Protein 3NQK (pdb70)

Structure (mmCIF, N/CA/C/O backbone):
data_3NQK
#
_entry.id   3NQK
#
_cell.length_a   124.073
_cell.length_b   124.073
_cell.length_c   66.888
_cell.angle_alpha   90.000
_cell.angle_beta   90.000
_cell.angle_gamma   120.000
#
_symmetry.space_group_name_H-M   'P 3 2 1'
#
loop_
_entity.id
_entity.type
_entity.pdbx_description
1 polymer 'uncharacterized protein'
2 non-polymer 1,2-ETHANEDIOL
3 water water
#
loop_
_atom_site.group_PDB
_atom_site.id
_atom_site.type_symbol
_atom_site.label_atom_id
_atom_site.label_alt_id
_atom_site.label_comp_id
_atom_site.label_asym_id
_atom_site.label_entity_id
_atom_site.label_seq_id
_atom_site.pdbx_PDB_ins_code
_atom_site.Cartn_x
_atom_site.Cartn_y
_atom_site.Cartn_z
_atom_site.occupancy
_atom_site.B_iso_or_equiv
_atom_site.auth_seq_id
_atom_site.auth_comp_id
_atom_site.auth_asym_id
_atom_site.auth_atom_id
_atom_site.pdbx_PDB_model_num
ATOM 1 N N . GLN A 1 11 ? 52.889 4.871 61.976 1.00 74.46 31 GLN A N 1
ATOM 2 C CA . GLN A 1 11 ? 52.290 4.710 60.609 1.00 74.17 31 GLN A CA 1
ATOM 3 C C . GLN A 1 11 ? 51.773 6.043 60.022 1.00 72.28 31 GLN A C 1
ATOM 4 O O . GLN A 1 11 ? 51.107 6.818 60.699 1.00 73.53 31 GLN A O 1
ATOM 10 N N . TYR A 1 12 ? 52.034 6.243 58.734 1.00 68.94 32 TYR A N 1
ATOM 11 C CA . TYR A 1 12 ? 51.748 7.490 58.054 1.00 67.37 32 TYR A CA 1
ATOM 12 C C . TYR A 1 12 ? 50.675 7.256 56.972 1.00 63.00 32 TYR A C 1
ATOM 13 O O . TYR A 1 12 ? 50.765 6.295 56.204 1.00 64.58 32 TYR A O 1
ATOM 22 N N . VAL A 1 13 ? 49.655 8.125 56.933 1.00 55.87 33 VAL A N 1
ATOM 23 C CA . VAL A 1 13 ? 48.575 8.013 55.951 1.00 49.75 33 VAL A CA 1
ATOM 24 C C . VAL A 1 13 ? 48.697 9.110 54.920 1.00 48.78 33 VAL A C 1
ATOM 25 O O . VAL A 1 13 ? 48.696 10.272 55.266 1.00 49.48 33 VAL A O 1
ATOM 29 N N . SER A 1 14 ? 48.718 8.736 53.640 1.00 46.53 34 SER A N 1
ATOM 30 C CA . SER A 1 14 ? 48.930 9.697 52.572 1.00 44.43 34 SER A CA 1
ATOM 31 C C . SER A 1 14 ? 48.245 9.311 51.259 1.00 44.50 34 SER A C 1
ATOM 32 O O . SER A 1 14 ? 47.750 8.196 51.103 1.00 45.41 34 SER A O 1
ATOM 35 N N . PHE A 1 15 ? 48.237 10.262 50.320 1.00 44.86 35 PHE A N 1
ATOM 36 C CA . PHE A 1 15 ? 47.653 10.073 49.001 1.00 45.57 35 PHE A CA 1
ATOM 37 C C . PHE A 1 15 ? 48.690 9.514 48.060 1.00 46.71 35 PHE A C 1
ATOM 38 O O . PHE A 1 15 ? 49.870 9.820 48.187 1.00 44.90 35 PHE A O 1
ATOM 46 N N . LYS A 1 16 ? 48.255 8.725 47.083 1.00 50.68 36 LYS A N 1
ATOM 47 C CA . LYS A 1 16 ? 49.178 8.238 46.052 1.00 55.39 36 LYS A CA 1
ATOM 48 C C . LYS A 1 16 ? 48.599 8.410 44.653 1.00 55.89 36 LYS A C 1
ATOM 49 O O . LYS A 1 16 ? 47.891 7.535 44.140 1.00 55.40 36 LYS A O 1
ATOM 55 N N . ALA A 1 17 ? 48.906 9.543 44.038 1.00 58.04 37 ALA A N 1
ATOM 56 C CA . ALA A 1 17 ? 48.532 9.775 42.662 1.00 60.03 37 ALA A CA 1
ATOM 57 C C . ALA A 1 17 ? 49.350 8.826 41.759 1.00 64.40 37 ALA A C 1
ATOM 58 O O . ALA A 1 17 ? 50.343 8.228 42.213 1.00 63.86 37 ALA A O 1
ATOM 60 N N . PRO A 1 18 ? 48.926 8.673 40.483 1.00 68.29 38 PRO A N 1
ATOM 61 C CA . PRO A 1 18 ? 49.639 7.806 39.520 1.00 70.20 38 PRO A CA 1
ATOM 62 C C . PRO A 1 18 ? 51.124 8.192 39.327 1.00 70.34 38 PRO A C 1
ATOM 63 O O . PRO A 1 18 ? 51.977 7.318 39.187 1.00 70.84 38 PRO A O 1
ATOM 67 N N . ILE A 1 19 ? 51.414 9.487 39.334 1.00 70.57 39 ILE A N 1
ATOM 68 C CA . ILE A 1 19 ? 52.773 9.964 39.128 1.00 72.57 39 ILE A CA 1
ATOM 69 C C . ILE A 1 19 ? 53.203 10.903 40.240 1.00 72.79 39 ILE A C 1
ATOM 70 O O . ILE A 1 19 ? 52.376 11.438 40.963 1.00 73.52 39 ILE A O 1
ATOM 75 N N . ALA A 1 20 ? 54.512 11.085 40.378 1.00 74.29 40 ALA A N 1
ATOM 76 C CA . ALA A 1 20 ? 55.061 11.994 41.371 1.00 74.08 40 ALA A CA 1
ATOM 77 C C . ALA A 1 20 ? 54.587 13.421 41.091 1.00 74.66 40 ALA A C 1
ATOM 78 O O . ALA A 1 20 ? 54.197 13.747 39.960 1.00 73.00 40 ALA A O 1
ATOM 80 N N . SER A 1 21 ? 54.595 14.263 42.126 1.00 76.95 41 SER A N 1
ATOM 81 C CA . SER A 1 21 ? 54.268 15.676 41.955 1.00 78.16 41 SER A CA 1
ATOM 82 C C . SER A 1 21 ? 55.394 16.364 41.185 1.00 80.13 41 SER A C 1
ATOM 83 O O . SER A 1 21 ? 56.535 15.881 41.166 1.00 79.46 41 SER A O 1
ATOM 86 N N . GLY A 1 22 ? 55.064 17.474 40.529 1.00 81.51 42 GLY A N 1
ATOM 87 C CA . GLY A 1 22 ? 56.031 18.208 39.731 1.00 83.01 42 GLY A CA 1
ATOM 88 C C . GLY A 1 22 ? 57.009 19.041 40.559 1.00 86.29 42 GLY A C 1
ATOM 89 O O . GLY A 1 22 ? 57.153 18.850 41.781 1.00 85.78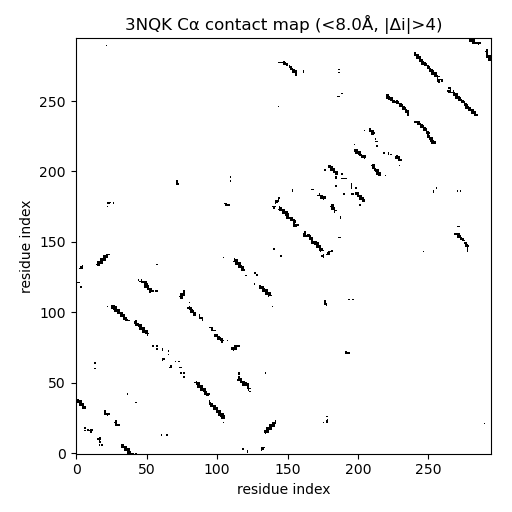 42 GLY A O 1
ATOM 90 N N . SER A 1 23 ? 57.635 20.007 39.888 1.00 88.67 43 SER A N 1
ATOM 91 C CA . SER A 1 23 ? 58.711 20.836 40.466 1.00 89.78 43 SER A CA 1
ATOM 92 C C . SER A 1 23 ? 58.323 21.587 41.767 1.00 90.21 43 SER A C 1
ATOM 93 O O . SER A 1 23 ? 59.134 21.705 42.687 1.00 89.40 43 SER A O 1
ATOM 96 N N . ASP A 1 24 ? 57.072 22.056 41.834 1.00 89.59 44 ASP A N 1
ATOM 97 C CA . ASP A 1 24 ? 56.607 22.956 42.931 1.00 86.5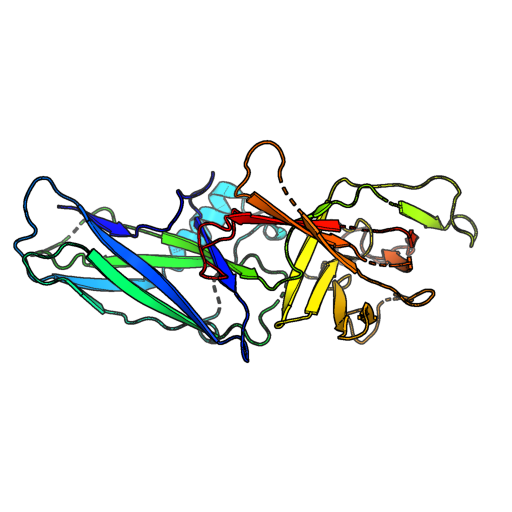8 44 ASP A CA 1
ATOM 98 C C . ASP A 1 24 ? 55.731 22.252 44.019 1.00 83.43 44 ASP A C 1
ATOM 99 O O . ASP A 1 24 ? 55.582 22.770 45.139 1.00 85.80 44 ASP A O 1
ATOM 104 N N . GLY A 1 25 ? 55.133 21.112 43.678 1.00 75.72 45 GLY A N 1
ATOM 105 C CA . GLY A 1 25 ? 54.298 20.385 44.634 1.00 69.03 45 GLY A CA 1
ATOM 106 C C . GLY A 1 25 ? 52.942 20.026 44.085 1.00 62.65 45 GLY A C 1
ATOM 107 O O . GLY A 1 25 ? 52.110 19.451 44.799 1.00 62.44 45 GLY A O 1
ATOM 108 N N . VAL A 1 26 ? 52.729 20.313 42.800 1.00 54.64 46 VAL A N 1
ATOM 109 C CA . VAL A 1 26 ? 51.454 20.021 42.139 1.00 50.49 46 VAL A CA 1
ATOM 110 C C . VAL A 1 26 ? 51.487 18.713 41.330 1.00 45.34 46 VAL A C 1
ATOM 111 O O . VAL A 1 26 ? 52.412 18.470 40.569 1.00 44.67 46 VAL A O 1
ATOM 115 N N . THR A 1 27 ? 50.461 17.878 41.522 1.00 40.61 47 THR A N 1
ATOM 116 C CA . THR A 1 27 ? 50.329 16.615 40.800 1.00 35.97 47 THR A CA 1
ATOM 117 C C . THR A 1 27 ? 49.314 16.780 39.678 1.00 36.15 47 THR A C 1
ATOM 118 O O . THR A 1 27 ? 48.178 17.189 39.917 1.00 37.65 47 THR A O 1
ATOM 122 N N . THR A 1 28 ? 49.714 16.471 38.458 1.00 35.48 48 THR A N 1
ATOM 123 C CA . THR A 1 28 ? 48.829 16.634 37.324 1.00 37.62 48 THR A CA 1
ATOM 124 C C . THR A 1 28 ? 48.042 15.381 37.132 1.00 37.55 48 THR A C 1
ATOM 125 O O . THR A 1 28 ? 48.612 14.325 36.968 1.00 38.12 48 THR A O 1
ATOM 129 N N . ILE A 1 29 ? 46.722 15.489 37.127 1.00 36.94 49 ILE A N 1
ATOM 130 C CA . ILE A 1 29 ? 45.915 14.354 36.778 1.00 38.28 49 ILE A CA 1
ATOM 131 C C . ILE A 1 29 ? 45.097 14.622 35.516 1.00 40.23 49 ILE A C 1
ATO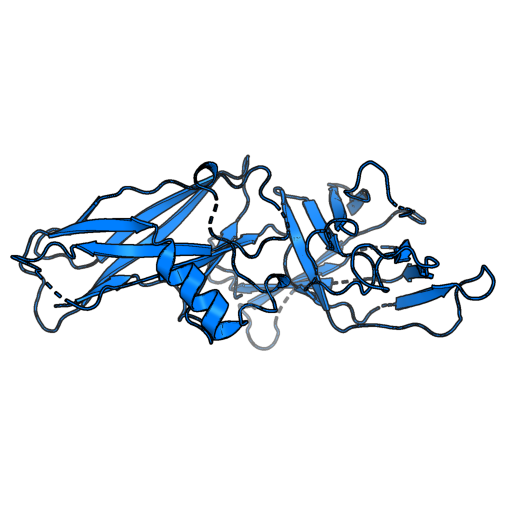M 132 O O . ILE A 1 29 ? 44.632 15.747 35.279 1.00 42.35 49 ILE A O 1
ATOM 137 N N . TYR A 1 30 ? 44.963 13.582 34.693 1.00 40.46 50 TYR A N 1
ATOM 138 C CA . TYR A 1 30 ? 44.280 13.672 33.420 1.00 37.72 50 TYR A CA 1
ATOM 139 C C . TYR A 1 30 ? 42.954 12.990 33.500 1.00 38.37 50 TYR A C 1
ATOM 140 O O . TYR A 1 30 ? 42.882 11.811 33.820 1.00 38.28 50 TYR A O 1
ATOM 149 N N . VAL A 1 31 ? 41.884 13.726 33.211 1.00 39.80 51 VAL A N 1
ATOM 150 C CA . VAL A 1 31 ? 40.534 13.140 33.218 1.00 40.22 51 VAL A CA 1
ATOM 151 C C . VAL A 1 31 ? 39.852 13.381 31.894 1.00 40.40 51 VAL A C 1
ATOM 152 O O . VAL A 1 31 ? 39.888 14.483 31.361 1.00 42.94 51 VAL A O 1
ATOM 156 N N . ARG A 1 32 ? 39.257 12.341 31.340 1.00 41.35 52 ARG A N 1
ATOM 157 C CA . ARG A 1 32 ? 38.623 12.457 30.038 1.00 42.43 52 ARG A CA 1
ATOM 158 C C . ARG A 1 32 ? 37.271 13.133 30.142 1.00 43.86 52 ARG A C 1
ATOM 159 O O . ARG A 1 32 ? 36.462 12.785 30.998 1.00 46.16 52 ARG A O 1
ATOM 167 N N . TYR A 1 33 ? 37.043 14.129 29.287 1.00 45.47 53 TYR A N 1
ATOM 168 C CA . TYR A 1 33 ? 35.741 14.757 29.184 1.00 48.73 53 TYR A CA 1
ATOM 169 C C . TYR A 1 33 ? 34.853 13.837 28.377 1.00 53.54 53 TYR A C 1
ATOM 170 O O . TYR A 1 33 ? 35.075 13.652 27.197 1.00 50.75 53 TYR A O 1
ATOM 179 N N . LYS A 1 34 ? 33.862 13.231 29.024 1.00 62.48 54 LYS A N 1
ATOM 180 C CA . LYS A 1 34 ? 32.999 12.260 28.344 1.00 69.65 54 LYS A CA 1
ATOM 181 C C . LYS A 1 34 ? 31.595 12.789 28.064 1.00 75.44 54 LYS A C 1
ATOM 182 O O . LYS A 1 34 ? 31.406 13.651 27.207 1.00 80.25 54 LYS A O 1
ATOM 188 N N . ASP A 1 35 ? 30.607 12.255 28.767 1.00 80.41 55 ASP A N 1
ATOM 189 C CA . ASP A 1 35 ? 29.212 12.509 28.424 1.00 83.63 55 ASP A CA 1
ATOM 190 C C . ASP A 1 35 ? 28.599 13.514 29.383 1.00 80.37 55 ASP A C 1
ATOM 191 O O . ASP A 1 35 ? 28.444 13.242 30.596 1.00 76.88 55 ASP A O 1
ATOM 196 N N . ASN A 1 36 ? 28.266 14.686 28.841 1.00 77.49 56 ASN A N 1
ATOM 197 C CA . ASN A 1 36 ? 27.851 15.807 29.646 1.00 76.35 56 ASN A CA 1
ATOM 198 C C . ASN A 1 36 ? 28.989 16.163 30.622 1.00 72.03 56 ASN A C 1
ATOM 199 O O . ASN A 1 36 ? 28.811 16.965 31.535 1.00 71.76 56 ASN A O 1
ATOM 201 N N . GLY A 1 37 ? 30.151 15.527 30.420 1.00 67.47 57 GLY A N 1
ATOM 202 C CA . GLY A 1 37 ? 31.367 15.855 31.162 1.00 65.19 57 GLY A CA 1
ATOM 203 C C . GLY A 1 37 ? 31.470 15.343 32.588 1.00 63.06 57 GLY A C 1
ATOM 204 O O . GLY A 1 37 ? 32.301 15.810 33.347 1.00 59.93 57 GLY A O 1
ATOM 205 N N . LYS A 1 38 ? 30.614 14.405 32.962 1.00 64.77 58 LYS A N 1
ATOM 206 C CA . LYS A 1 38 ? 30.694 13.802 34.297 1.00 63.80 58 LYS A CA 1
ATOM 207 C C . LYS A 1 38 ? 31.691 12.676 34.232 1.00 61.71 58 LYS A C 1
ATOM 208 O O . LYS A 1 38 ? 31.615 11.823 33.358 1.00 63.05 58 LYS A O 1
ATOM 212 N N . VAL A 1 39 ? 32.690 12.730 35.089 1.00 58.88 59 VAL A N 1
ATOM 213 C CA . VAL A 1 39 ? 33.723 11.714 35.101 1.00 56.39 59 VAL A CA 1
ATOM 214 C C . VAL A 1 39 ? 34.227 11.538 36.527 1.00 54.92 59 VAL A C 1
ATOM 215 O O . VAL A 1 39 ? 34.219 12.486 37.318 1.00 57.04 59 VAL A O 1
ATOM 219 N N . THR A 1 40 ? 34.622 10.324 36.870 1.00 51.76 60 THR A N 1
ATOM 220 C CA . THR A 1 40 ? 35.108 10.044 38.208 1.00 49.69 60 THR A CA 1
ATOM 221 C C . THR A 1 40 ? 36.594 9.802 38.198 1.00 47.85 60 THR A C 1
ATOM 222 O O . THR A 1 40 ? 37.112 9.130 37.315 1.00 49.15 60 THR A O 1
ATOM 226 N N . TYR A 1 41 ? 37.285 10.365 39.183 1.00 45.23 61 TYR A N 1
ATOM 227 C CA . TYR A 1 41 ? 38.688 10.098 39.368 1.00 43.59 61 TYR A CA 1
ATOM 228 C C . TYR A 1 41 ? 38.904 9.439 40.710 1.00 43.96 61 TYR A C 1
ATOM 229 O O . TYR A 1 41 ? 38.420 9.915 41.735 1.00 45.01 61 TYR A O 1
ATOM 238 N N . GLN A 1 42 ? 39.675 8.369 40.711 1.00 43.79 62 GLN A N 1
ATOM 239 C CA . GLN A 1 42 ? 39.928 7.628 41.915 1.00 43.09 62 GLN A CA 1
ATOM 240 C C . GLN A 1 42 ? 41.345 7.870 42.416 1.00 43.36 62 GLN A C 1
ATOM 241 O O . GLN A 1 42 ? 42.327 7.533 41.733 1.00 44.95 62 GLN A O 1
ATOM 247 N N . LEU A 1 43 ? 41.439 8.453 43.617 1.00 40.17 63 LEU A N 1
ATOM 248 C CA . LEU A 1 43 ? 42.704 8.783 44.235 1.00 38.99 63 LEU A CA 1
ATOM 249 C C . LEU A 1 43 ? 42.957 7.874 45.421 1.00 40.47 63 LEU A C 1
ATOM 250 O O . LEU A 1 43 ? 42.216 7.888 46.396 1.00 37.91 63 LEU A O 1
ATOM 255 N N . PRO A 1 44 ? 43.999 7.062 45.333 1.00 42.13 64 PRO A N 1
ATOM 256 C CA . PRO A 1 44 ? 44.285 6.140 46.393 1.00 41.61 64 PRO A CA 1
ATOM 257 C C . PRO A 1 44 ? 44.742 6.805 47.672 1.00 41.19 64 PRO A C 1
ATOM 258 O O . PRO A 1 44 ? 45.551 7.740 47.643 1.00 39.91 64 PRO A O 1
ATOM 262 N N . ILE A 1 45 ? 44.223 6.308 48.788 1.00 41.41 65 ILE A N 1
ATOM 263 C CA . ILE A 1 45 ? 44.691 6.687 50.092 1.00 41.87 65 ILE A CA 1
ATOM 264 C C . ILE A 1 45 ? 45.420 5.469 50.671 1.00 42.78 65 ILE A C 1
ATOM 265 O O . ILE A 1 45 ? 44.874 4.359 50.697 1.00 41.77 65 ILE A O 1
ATOM 270 N N . ILE A 1 46 ? 46.668 5.683 51.079 1.00 41.47 66 ILE A N 1
ATOM 271 C CA . ILE A 1 46 ? 47.564 4.611 51.443 1.00 42.71 66 ILE A CA 1
ATOM 272 C C . ILE A 1 46 ? 48.024 4.740 52.879 1.00 43.64 66 ILE A C 1
ATOM 273 O O . ILE A 1 46 ? 48.359 5.836 53.332 1.00 44.25 66 ILE A O 1
ATOM 278 N N . VAL A 1 47 ? 48.044 3.611 53.601 1.00 43.66 67 VAL A N 1
ATOM 279 C CA . VAL A 1 47 ? 48.564 3.573 54.967 1.00 45.23 67 VAL A CA 1
ATOM 280 C C . VAL A 1 47 ? 49.913 2.866 54.976 1.00 48.03 67 VAL A C 1
ATOM 281 O O . VAL A 1 47 ? 49.982 1.643 54.959 1.00 47.85 67 VAL A O 1
ATOM 285 N N . SER A 1 48 ? 50.982 3.652 54.995 1.00 54.22 68 SER A N 1
ATOM 286 C CA . SER A 1 48 ? 52.350 3.119 54.898 1.00 61.44 68 SER A CA 1
ATOM 287 C C . SER A 1 48 ? 52.921 2.819 56.240 1.00 67.58 68 SER A C 1
ATOM 288 O O . SER A 1 48 ? 52.781 3.610 57.172 1.00 69.21 68 SER A O 1
ATOM 291 N N . GLY A 1 49 ? 53.627 1.698 56.339 1.00 74.06 69 GLY A N 1
ATOM 292 C CA . GLY A 1 49 ? 54.261 1.328 57.588 1.00 79.58 69 GLY A CA 1
ATOM 293 C C . GLY A 1 49 ? 54.974 -0.004 57.534 1.00 84.67 69 GLY A C 1
ATOM 294 O O . GLY A 1 49 ? 54.726 -0.831 56.626 1.00 83.56 69 GLY A O 1
ATOM 295 N N . SER A 1 50 ? 55.889 -0.202 58.499 1.00 89.48 70 SER A N 1
ATOM 296 C CA . SER A 1 50 ? 56.608 -1.468 58.660 1.00 92.63 70 SER A CA 1
ATOM 297 C C . SER A 1 50 ? 55.644 -2.553 59.188 1.00 94.06 70 SER A C 1
ATOM 298 O O . SER A 1 50 ? 55.729 -3.736 58.791 1.00 94.52 70 SER A O 1
ATOM 300 N N . THR A 1 51 ? 54.707 -2.132 60.049 1.00 92.96 71 THR A N 1
ATOM 301 C CA . THR A 1 51 ? 53.721 -3.038 60.638 1.00 91.67 71 THR A CA 1
ATOM 302 C C . THR A 1 51 ? 52.444 -3.098 59.811 1.00 86.75 71 THR A C 1
ATOM 303 O O . THR A 1 51 ? 52.198 -2.256 58.945 1.00 85.07 71 THR A O 1
ATOM 307 N N . VAL A 1 52 ? 51.635 -4.102 60.101 1.00 83.94 72 VAL A N 1
ATOM 308 C CA . VAL A 1 52 ? 50.311 -4.210 59.556 1.00 80.34 72 VAL A CA 1
ATOM 309 C C . VAL A 1 52 ? 49.392 -3.209 60.270 1.00 78.76 72 VAL A C 1
ATOM 310 O O . VAL A 1 52 ? 49.391 -3.120 61.512 1.00 81.41 72 VAL A O 1
ATOM 314 N N . ASN A 1 53 ? 48.635 -2.439 59.491 1.00 74.58 73 ASN A N 1
ATOM 315 C CA . ASN A 1 53 ? 47.645 -1.515 60.051 1.00 71.07 73 ASN A CA 1
ATOM 316 C C . ASN A 1 53 ? 46.688 -2.271 60.968 1.00 69.48 73 ASN A C 1
ATOM 317 O O . ASN A 1 53 ? 45.927 -3.122 60.511 1.00 67.53 73 ASN A O 1
ATOM 322 N N . SER A 1 54 ? 46.723 -1.953 62.257 1.00 68.47 74 SER A N 1
ATOM 323 C CA . SER A 1 54 ? 45.910 -2.666 63.230 1.00 71.13 74 SER A CA 1
ATOM 324 C C . SER A 1 54 ? 44.739 -1.831 63.759 1.00 70.09 74 SER A C 1
ATOM 325 O O . SER A 1 54 ? 44.074 -2.230 64.705 1.00 72.38 74 SER A O 1
ATOM 328 N N . GLN A 1 55 ? 44.481 -0.690 63.128 1.00 69.94 75 GLN A N 1
ATOM 329 C CA . GLN A 1 55 ? 43.394 0.209 63.562 1.00 70.63 75 GLN A CA 1
ATOM 330 C C . GLN A 1 55 ? 42.339 0.378 62.477 1.00 67.26 75 GLN A C 1
ATOM 331 O O . GLN A 1 55 ? 42.673 0.557 61.309 1.00 64.95 75 GLN A O 1
ATOM 337 N N . ASP A 1 56 ? 41.064 0.296 62.855 1.00 66.41 76 ASP A N 1
ATOM 338 C CA . ASP A 1 56 ? 40.007 0.769 61.978 1.00 64.97 76 ASP A CA 1
ATOM 339 C C . ASP A 1 56 ? 40.199 2.272 61.951 1.00 61.71 76 ASP A C 1
ATOM 340 O O . ASP A 1 56 ? 40.362 2.892 62.994 1.00 60.60 76 ASP A O 1
ATOM 345 N N . ARG A 1 57 ? 40.292 2.842 60.760 1.00 58.92 77 ARG A N 1
ATOM 346 C CA . ARG A 1 57 ? 40.574 4.259 60.629 1.00 57.48 77 ARG A CA 1
ATOM 347 C C . ARG A 1 57 ? 39.522 4.938 59.798 1.00 57.58 77 ARG A C 1
ATOM 348 O O . ARG A 1 57 ? 39.212 4.502 58.687 1.00 55.74 77 ARG A O 1
ATOM 356 N N . ASP A 1 58 ? 38.899 5.951 60.389 1.00 59.28 78 ASP A N 1
ATOM 357 C CA . ASP A 1 58 ? 38.016 6.830 59.673 1.00 59.52 78 ASP A CA 1
ATOM 358 C C . ASP A 1 58 ? 38.821 8.058 59.326 1.00 57.18 78 ASP A C 1
ATOM 359 O O . ASP A 1 58 ? 39.157 8.846 60.200 1.00 59.87 78 ASP A O 1
ATOM 364 N N . ILE A 1 59 ? 39.192 8.179 58.054 1.00 53.12 79 ILE A N 1
ATOM 365 C CA . ILE A 1 59 ? 40.055 9.261 57.597 1.00 50.62 79 ILE A CA 1
ATOM 366 C C . ILE A 1 59 ? 39.227 10.408 57.093 1.00 50.39 79 ILE A C 1
ATOM 367 O O . ILE A 1 59 ? 38.258 10.207 56.375 1.00 53.21 79 ILE A O 1
ATOM 372 N N . HIS A 1 60 ? 39.590 11.619 57.479 1.00 50.12 80 HIS A N 1
ATOM 373 C CA . HIS A 1 60 ? 38.835 12.803 57.056 1.00 49.51 80 HIS A CA 1
ATOM 374 C C . HIS A 1 60 ? 39.635 13.622 56.066 1.00 46.54 80 HIS A C 1
ATOM 375 O O . HIS A 1 60 ? 40.813 13.914 56.297 1.00 46.73 80 HIS A O 1
ATOM 382 N N . ILE A 1 61 ? 38.989 13.984 54.949 1.00 44.45 81 ILE A N 1
ATOM 383 C CA . ILE A 1 61 ? 39.617 14.772 53.901 1.00 42.41 81 ILE A CA 1
ATOM 384 C C . ILE A 1 61 ? 38.898 16.107 53.773 1.00 44.74 81 ILE A C 1
ATOM 385 O O . ILE A 1 61 ? 37.673 16.164 53.830 1.00 48.99 81 ILE A O 1
ATOM 390 N N . ALA A 1 62 ? 39.653 17.172 53.555 1.00 44.74 82 ALA A N 1
ATOM 391 C CA . ALA A 1 62 ? 39.060 18.502 53.387 1.00 45.85 82 ALA A CA 1
ATOM 392 C C . ALA A 1 62 ? 39.807 19.299 52.340 1.00 45.54 82 ALA A C 1
ATOM 393 O O . ALA A 1 62 ? 41.020 19.109 52.138 1.00 42.27 82 ALA A O 1
ATOM 395 N N . VAL A 1 63 ? 39.072 20.159 51.638 1.00 45.96 83 VAL A N 1
ATOM 396 C CA . VAL A 1 63 ? 39.669 21.066 50.694 1.00 47.57 83 VAL A CA 1
ATOM 397 C C . VAL A 1 63 ? 40.516 22.070 51.495 1.00 50.78 83 VAL A C 1
ATOM 398 O O . VAL A 1 63 ? 40.121 22.482 52.574 1.00 52.88 83 VAL A O 1
ATOM 402 N N . ASP A 1 64 ? 41.712 22.385 51.001 1.00 52.39 84 ASP A N 1
ATOM 403 C CA . ASP A 1 64 ? 42.649 23.241 51.743 1.00 54.71 84 ASP A CA 1
ATOM 404 C C . ASP A 1 64 ? 42.957 24.530 50.980 1.00 57.46 84 ASP A C 1
ATOM 405 O O . ASP A 1 64 ? 43.942 24.616 50.243 1.00 54.33 84 ASP A O 1
ATOM 410 N N . LYS A 1 65 ? 42.132 25.541 51.212 1.00 61.81 85 LYS A N 1
ATOM 411 C CA . LYS A 1 65 ? 42.275 26.825 50.561 1.00 64.68 85 LYS A CA 1
ATOM 412 C C . LYS A 1 65 ? 43.718 27.375 50.723 1.00 66.94 85 LYS A C 1
ATOM 413 O O . LYS A 1 65 ? 44.382 27.740 49.723 1.00 66.16 85 LYS A O 1
ATOM 417 N N . ASP A 1 66 ? 44.226 27.328 51.967 1.00 68.00 86 ASP A N 1
ATOM 418 C CA . ASP A 1 66 ? 45.486 28.019 52.339 1.00 68.16 86 ASP A CA 1
ATOM 419 C C . ASP A 1 66 ? 46.747 27.492 51.662 1.00 65.54 86 ASP A C 1
ATOM 420 O O . ASP A 1 66 ? 47.601 28.271 51.267 1.00 67.76 86 ASP A O 1
ATOM 425 N N . THR A 1 67 ? 46.893 26.185 51.568 1.00 63.12 87 THR A N 1
ATOM 426 C CA . THR A 1 67 ? 48.104 25.623 50.967 1.00 62.53 87 THR A CA 1
ATOM 427 C C . THR A 1 67 ? 48.297 26.128 49.539 1.00 60.96 87 THR A C 1
ATOM 428 O O . THR A 1 67 ? 49.412 26.452 49.134 1.00 63.74 87 THR A O 1
ATOM 432 N N . LEU A 1 68 ? 47.203 26.229 48.797 1.00 57.82 88 LEU A N 1
ATOM 433 C CA . LEU A 1 68 ? 47.257 26.665 47.419 1.00 55.22 88 LEU A CA 1
ATOM 434 C C . LEU A 1 68 ? 47.731 28.099 47.317 1.00 56.61 88 LEU A C 1
ATOM 435 O O . LEU A 1 68 ? 48.606 28.406 46.526 1.00 58.58 88 LEU A O 1
ATOM 440 N N . LYS A 1 69 ? 47.146 28.981 48.106 1.00 58.15 89 LYS A N 1
ATOM 441 C CA . LYS A 1 69 ? 47.569 30.380 48.103 1.00 61.17 89 LYS A CA 1
ATOM 442 C C . LYS A 1 69 ? 49.074 30.482 48.405 1.00 60.39 89 LYS A C 1
ATOM 443 O O . LYS A 1 69 ? 49.811 31.222 47.730 1.00 60.36 89 LYS A O 1
ATOM 449 N N . THR A 1 70 ? 49.525 29.740 49.414 1.00 58.72 90 THR A N 1
ATOM 450 C CA . THR A 1 70 ? 50.932 29.745 49.789 1.00 57.64 90 THR A CA 1
ATOM 451 C C . THR A 1 70 ? 51.807 29.354 48.608 1.00 56.49 90 THR A C 1
ATOM 452 O O . THR A 1 70 ? 52.779 30.029 48.306 1.00 57.22 90 THR A O 1
ATOM 456 N N . LEU A 1 71 ? 51.439 28.272 47.930 1.00 54.90 91 LEU A N 1
ATOM 457 C CA . LEU A 1 71 ? 52.194 27.802 46.784 1.00 53.22 91 LEU A CA 1
ATOM 458 C C . LEU A 1 71 ? 52.320 28.900 45.734 1.00 50.87 91 LEU A C 1
ATOM 459 O O . LEU A 1 71 ? 53.417 29.232 45.310 1.00 51.47 91 LEU A O 1
ATOM 464 N N . ASN A 1 72 ? 51.187 29.464 45.327 1.00 48.19 92 ASN A N 1
ATOM 465 C CA . ASN A 1 72 ? 51.183 30.531 44.328 1.00 45.49 92 ASN A CA 1
ATOM 466 C C . ASN A 1 72 ? 52.175 31.633 44.646 1.00 46.30 92 ASN A C 1
ATOM 467 O O . ASN A 1 72 ? 52.863 32.121 43.755 1.00 47.97 92 ASN A O 1
ATOM 472 N N . ILE A 1 73 ? 52.231 32.043 45.909 1.00 47.70 93 ILE A N 1
ATOM 473 C CA . ILE A 1 73 ? 53.131 33.129 46.323 1.00 51.00 93 ILE A CA 1
ATOM 474 C C . ILE A 1 73 ? 54.563 32.692 46.259 1.00 52.65 93 ILE A C 1
ATOM 475 O O . ILE A 1 73 ? 55.434 33.452 45.854 1.00 52.61 93 ILE A O 1
ATOM 480 N N . GLU A 1 74 ? 54.811 31.470 46.693 1.00 54.60 94 GLU A N 1
ATOM 481 C CA . GLU A 1 74 ? 56.147 30.945 46.746 1.00 58.52 94 GLU A CA 1
ATOM 482 C C . GLU A 1 74 ? 56.699 30.729 45.343 1.00 56.55 94 GLU A C 1
ATOM 483 O O . GLU A 1 74 ? 57.834 31.063 45.063 1.00 56.87 94 GLU A O 1
ATOM 489 N N . ARG A 1 75 ? 55.882 30.211 44.456 1.00 54.89 95 ARG A N 1
ATOM 490 C CA . ARG A 1 75 ? 56.370 29.838 43.159 1.00 56.06 95 ARG A CA 1
ATOM 491 C C . ARG A 1 75 ? 56.350 31.019 42.186 1.00 54.82 95 ARG A C 1
ATOM 492 O O . ARG A 1 75 ? 57.303 31.230 41.456 1.00 55.32 95 ARG A O 1
ATOM 497 N N . PHE A 1 76 ? 55.281 31.803 42.205 1.00 53.05 96 PHE A N 1
ATOM 498 C CA . PHE A 1 76 ? 55.112 32.859 41.202 1.00 50.25 96 PHE A CA 1
ATOM 499 C C . PHE A 1 76 ? 55.238 34.279 41.744 1.00 48.52 96 PHE A C 1
ATOM 500 O O . PHE A 1 76 ? 55.383 35.212 40.968 1.00 48.41 96 PHE A O 1
ATOM 508 N N . SER A 1 77 ? 55.157 34.437 43.069 1.00 47.48 97 SER A N 1
ATOM 509 C CA . SER A 1 77 ? 55.207 35.779 43.731 1.00 48.27 97 SER A CA 1
ATOM 510 C C . SER A 1 77 ? 53.881 36.490 43.614 1.00 47.22 97 SER A C 1
ATOM 511 O O . SER A 1 77 ? 53.068 36.150 42.781 1.00 42.66 97 SER A O 1
ATOM 514 N N . LEU A 1 78 ? 53.702 37.528 44.425 1.00 51.36 98 LEU A N 1
ATOM 515 C CA . LEU A 1 78 ? 52.466 38.297 44.432 1.00 54.11 98 LEU A CA 1
ATOM 516 C C . LEU A 1 78 ? 52.309 39.119 43.162 1.00 52.99 98 LEU A C 1
ATOM 517 O O . LEU A 1 78 ? 51.221 39.542 42.838 1.00 54.08 98 LEU A O 1
ATOM 522 N N . TYR A 1 79 ? 53.391 39.307 42.421 1.00 52.38 99 TYR A N 1
ATOM 523 C CA . TYR A 1 79 ? 53.366 40.219 41.277 1.00 52.78 99 TYR A CA 1
ATOM 524 C C . TYR A 1 79 ? 53.177 39.518 39.925 1.00 51.40 99 TYR A C 1
ATOM 525 O O . TYR A 1 79 ? 53.331 40.143 38.880 1.00 51.68 99 TYR A O 1
ATOM 534 N N . ARG A 1 80 ? 52.789 38.239 39.947 1.00 50.38 100 ARG A N 1
ATOM 535 C CA . ARG A 1 80 ? 52.538 37.508 38.706 1.00 49.03 100 ARG A CA 1
ATOM 536 C C . ARG A 1 80 ? 51.270 36.646 38.775 1.00 47.32 100 ARG A C 1
ATOM 537 O O . ARG A 1 80 ? 51.272 35.502 38.338 1.00 46.92 100 ARG A O 1
ATOM 545 N N . PRO A 1 81 ? 50.156 37.240 39.226 1.00 47.61 101 PRO A N 1
ATOM 546 C CA . PRO A 1 81 ? 48.903 36.502 39.440 1.00 46.57 101 PRO A CA 1
ATOM 547 C C . PRO A 1 81 ? 48.397 35.801 38.201 1.00 45.58 101 PRO A C 1
ATOM 548 O O . PRO A 1 81 ? 47.625 34.843 38.302 1.00 46.27 101 PRO A O 1
ATOM 552 N N . GLU A 1 82 ? 48.835 36.256 37.035 1.00 45.90 102 GLU A N 1
ATOM 553 C CA . GLU A 1 82 ? 48.458 35.610 35.797 1.00 45.30 102 GLU A CA 1
ATOM 554 C C . GLU A 1 82 ? 48.965 34.139 35.726 1.00 43.66 102 GLU A C 1
ATOM 555 O O . GLU A 1 82 ? 48.362 33.305 35.049 1.00 46.88 102 GLU A O 1
ATOM 561 N N . LEU A 1 83 ? 50.029 33.827 36.460 1.00 41.28 103 LEU A N 1
ATOM 562 C CA . LEU A 1 83 ? 50.580 32.467 36.474 1.00 41.14 103 LEU A CA 1
ATOM 563 C C . LEU A 1 83 ? 50.023 31.614 37.630 1.00 42.30 103 LEU A C 1
ATOM 564 O O . LEU A 1 83 ? 50.388 30.456 37.771 1.00 45.64 103 LEU A O 1
ATOM 569 N N . TRP A 1 84 ? 49.163 32.196 38.455 1.00 41.84 104 TRP A N 1
ATOM 570 C CA . TRP A 1 84 ? 48.664 31.510 39.659 1.00 42.19 104 TRP A CA 1
ATOM 571 C C . TRP A 1 84 ? 47.738 30.356 39.354 1.00 41.95 104 TRP A C 1
ATOM 572 O O . TRP A 1 84 ? 47.003 30.366 38.372 1.00 42.42 104 TRP A O 1
ATOM 583 N N . TYR A 1 85 ? 47.736 29.385 40.244 1.00 41.71 105 TYR A N 1
ATOM 584 C CA . TYR A 1 85 ? 46.767 28.329 40.203 1.00 40.48 105 TYR A CA 1
ATOM 585 C C . TYR A 1 85 ? 45.458 28.853 40.798 1.00 41.95 105 TYR A C 1
ATOM 586 O O . TYR A 1 85 ? 45.467 29.751 41.634 1.00 43.24 105 TYR A O 1
ATOM 595 N N . THR A 1 86 ? 44.343 28.302 40.358 1.00 39.91 106 THR A N 1
ATOM 596 C CA . THR A 1 86 ? 43.066 28.738 40.844 1.00 39.87 106 THR A CA 1
ATOM 597 C C . THR A 1 86 ? 42.309 27.579 41.460 1.00 41.11 106 THR A C 1
ATOM 598 O O . THR A 1 86 ? 42.222 26.518 40.882 1.00 38.29 106 THR A O 1
ATOM 602 N N . GLU A 1 87 ? 41.794 27.788 42.667 1.00 45.34 107 GLU A N 1
ATOM 603 C CA . GLU A 1 87 ? 41.090 26.742 43.376 1.00 46.93 107 GLU A CA 1
ATOM 604 C C . GLU A 1 87 ? 39.887 26.313 42.582 1.00 46.99 107 GLU A C 1
ATOM 605 O O . GLU A 1 87 ? 39.139 27.131 42.126 1.00 47.75 107 GLU A O 1
ATOM 619 N N . GLU A 1 89 ? 36.297 25.163 41.444 1.00 57.35 109 GLU A N 1
ATOM 620 C CA . GLU A 1 89 ? 34.998 25.650 41.904 1.00 60.05 109 GLU A CA 1
ATOM 621 C C . GLU A 1 89 ? 34.239 24.536 42.603 1.00 59.40 109 GLU A C 1
ATOM 622 O O . GLU A 1 89 ? 34.299 23.391 42.183 1.00 59.57 109 GLU A O 1
ATOM 628 N N . GLU A 1 90 ? 33.507 24.880 43.656 1.00 60.90 110 GLU A N 1
ATOM 629 C CA . GLU A 1 90 ? 32.764 23.874 44.441 1.00 63.78 110 GLU A CA 1
ATOM 630 C C . GLU A 1 90 ? 31.671 23.163 43.637 1.00 62.29 110 GLU A C 1
ATOM 631 O O . GLU A 1 90 ? 31.314 22.035 43.941 1.00 62.38 110 GLU A O 1
ATOM 637 N N . ASP A 1 91 ? 31.160 23.817 42.608 1.00 62.94 111 ASP A N 1
ATOM 638 C CA . ASP A 1 91 ? 30.107 23.226 41.790 1.00 64.84 111 ASP A CA 1
ATOM 639 C C . ASP A 1 91 ? 30.662 22.210 40.784 1.00 62.70 111 ASP A C 1
ATOM 640 O O . ASP A 1 91 ? 29.897 21.513 40.126 1.00 63.65 111 ASP A O 1
ATOM 645 N N . LYS A 1 92 ? 31.995 22.098 40.707 1.00 58.66 112 LYS A N 1
ATOM 646 C CA . LYS A 1 92 ? 32.638 21.253 39.696 1.00 56.00 112 LYS A CA 1
ATOM 647 C C . LYS A 1 92 ? 33.126 19.885 40.219 1.00 53.04 112 LYS A C 1
ATOM 648 O O . LYS A 1 92 ? 33.597 19.057 39.426 1.00 49.70 112 LYS A O 1
ATOM 654 N N . TYR A 1 93 ? 33.001 19.639 41.535 1.00 51.82 113 TYR A N 1
ATOM 655 C CA . TYR A 1 93 ? 33.488 18.374 42.132 1.00 49.00 113 TYR A CA 1
ATOM 656 C C . TYR A 1 93 ? 32.749 17.979 43.420 1.00 50.18 113 TYR A C 1
ATOM 657 O O . TYR A 1 93 ? 32.229 18.819 44.123 1.00 51.81 113 TYR A O 1
ATOM 666 N N . GLU A 1 94 ? 32.776 16.684 43.733 1.00 52.24 114 GLU A N 1
ATOM 667 C CA . GLU A 1 94 ? 32.247 16.151 45.011 1.00 54.38 114 GLU A CA 1
ATOM 668 C C . GLU A 1 94 ? 33.099 14.970 45.428 1.00 50.13 114 GLU A C 1
ATOM 669 O O . GLU A 1 94 ? 33.554 14.225 44.594 1.00 48.05 114 GLU A O 1
ATOM 675 N N . PHE A 1 95 ? 33.339 14.823 46.723 1.00 48.37 115 PHE A N 1
ATOM 676 C CA . PHE A 1 95 ? 33.969 13.607 47.240 1.00 46.30 115 PHE A CA 1
ATOM 677 C C . PHE A 1 95 ? 33.576 13.406 48.690 1.00 47.45 115 PHE A C 1
ATOM 678 O O . PHE A 1 95 ? 33.280 14.358 49.386 1.00 48.80 115 PHE A O 1
ATOM 686 N N . PRO A 1 96 ? 33.562 12.158 49.149 1.00 49.82 116 PRO A N 1
ATOM 687 C CA . PRO A 1 96 ? 33.150 11.922 50.525 1.00 52.72 116 PRO A CA 1
ATOM 688 C C . PRO A 1 96 ? 34.161 12.470 51.533 1.00 53.83 116 PRO A C 1
ATOM 689 O O . PRO A 1 96 ? 35.370 12.338 51.341 1.00 52.68 116 PRO A O 1
ATOM 693 N N . GLU A 1 97 ? 33.650 13.106 52.580 1.00 55.88 117 GLU A N 1
ATOM 694 C CA . GLU A 1 97 ? 34.482 13.722 53.599 1.00 56.88 117 GLU A CA 1
ATOM 695 C C . GLU A 1 97 ? 35.257 12.652 54.385 1.00 56.32 117 GLU A C 1
ATOM 696 O O . GLU A 1 97 ? 36.362 12.908 54.868 1.00 56.12 117 GLU A O 1
ATOM 702 N N . THR A 1 98 ? 34.689 11.443 54.453 1.00 54.54 118 THR A N 1
ATOM 703 C CA . THR A 1 98 ? 35.277 10.345 55.215 1.00 54.69 118 THR A CA 1
ATOM 704 C C . THR A 1 98 ? 35.538 9.087 54.358 1.00 54.13 118 THR A C 1
ATOM 705 O O . THR A 1 98 ? 34.708 8.689 53.524 1.00 54.45 118 THR A O 1
ATOM 709 N N . VAL A 1 99 ? 36.701 8.475 54.575 1.00 52.02 119 VAL A N 1
ATOM 710 C CA . VAL A 1 99 ? 37.045 7.216 53.944 1.00 49.38 119 VAL A CA 1
ATOM 711 C C . VAL A 1 99 ? 37.395 6.225 55.023 1.00 51.55 119 VAL A C 1
ATOM 712 O O . VAL A 1 99 ? 38.139 6.544 55.948 1.00 53.01 119 VAL A O 1
ATOM 716 N N . HIS A 1 100 ? 36.861 5.019 54.919 1.00 52.31 120 HIS A N 1
ATOM 717 C CA . HIS A 1 100 ? 37.092 4.024 55.934 1.00 51.37 120 HIS A CA 1
ATOM 718 C C . HIS A 1 100 ? 38.118 2.979 55.487 1.00 49.78 120 HIS A C 1
ATOM 719 O O . HIS A 1 100 ? 37.958 2.339 54.443 1.00 50.36 120 HIS A O 1
ATOM 726 N N . ILE A 1 101 ? 39.169 2.816 56.286 1.00 48.08 121 ILE A N 1
ATOM 727 C CA . ILE A 1 101 ? 40.141 1.767 56.068 1.00 47.53 121 ILE A CA 1
ATOM 728 C C . ILE A 1 101 ? 40.128 0.827 57.261 1.00 49.31 121 ILE A C 1
ATOM 729 O O . ILE A 1 101 ? 40.603 1.177 58.339 1.00 50.59 121 ILE A O 1
ATOM 734 N N . PRO A 1 102 ? 39.574 -0.365 57.079 1.00 50.61 122 PRO A N 1
ATOM 735 C CA . PRO A 1 102 ? 39.502 -1.304 58.194 1.00 52.48 122 PRO A CA 1
ATOM 736 C C . PRO A 1 102 ? 40.862 -1.804 58.612 1.00 51.11 122 PRO A C 1
ATOM 737 O O . PRO A 1 102 ? 41.811 -1.723 57.846 1.00 48.89 122 PRO A O 1
ATOM 741 N N . ALA A 1 103 ? 40.963 -2.262 59.846 1.00 52.65 123 ALA A N 1
ATOM 742 C CA . ALA A 1 103 ? 42.165 -2.910 60.307 1.00 54.20 123 ALA A CA 1
ATOM 743 C C . ALA A 1 103 ? 42.459 -4.038 59.350 1.00 53.64 123 ALA A C 1
ATOM 744 O O . ALA A 1 103 ? 41.543 -4.625 58.784 1.00 55.59 123 ALA A O 1
ATOM 746 N N . GLY A 1 104 ? 43.734 -4.301 59.112 1.00 54.09 124 GLY A N 1
ATOM 747 C CA . GLY A 1 104 ? 44.138 -5.369 58.173 1.00 52.87 124 GLY A CA 1
ATOM 748 C C . GLY A 1 104 ? 44.226 -4.933 56.714 1.00 49.46 124 GLY A C 1
ATOM 749 O O . GLY A 1 104 ? 44.727 -5.664 55.883 1.00 50.38 124 GLY A O 1
ATOM 750 N N . SER A 1 105 ? 43.692 -3.768 56.399 1.00 48.03 125 SER A N 1
ATOM 751 C CA . SER A 1 105 ? 43.812 -3.223 55.057 1.00 48.68 125 SER A CA 1
ATOM 752 C C . SER A 1 105 ? 44.675 -1.973 55.114 1.00 48.52 125 SER A C 1
ATOM 753 O O . SER A 1 105 ? 44.892 -1.422 56.183 1.00 51.83 125 SER A O 1
ATOM 756 N N . CYS A 1 106 ? 45.179 -1.532 53.971 1.00 46.34 126 CYS A N 1
ATOM 757 C CA . CYS A 1 106 ? 46.039 -0.360 53.948 1.00 45.36 126 CYS A CA 1
ATOM 758 C C . CYS A 1 106 ? 45.856 0.494 52.713 1.00 43.87 126 CYS A C 1
ATOM 759 O O . CYS A 1 106 ? 46.595 1.427 52.508 1.00 44.33 126 CYS A O 1
ATOM 762 N N . VAL A 1 107 ? 44.837 0.202 51.918 1.00 43.96 127 VAL A N 1
ATOM 763 C CA . VAL A 1 107 ? 44.547 1.002 50.735 1.00 41.64 127 VAL A CA 1
ATOM 764 C C . VAL A 1 107 ? 43.074 1.127 50.545 1.00 43.00 127 VAL A C 1
ATOM 765 O O . VAL A 1 107 ? 42.348 0.163 50.686 1.00 45.85 127 VAL A O 1
ATOM 769 N N . GLU A 1 108 ? 42.625 2.316 50.202 1.00 44.11 128 GLU A N 1
ATOM 770 C CA . GLU A 1 108 ? 41.238 2.522 49.853 1.00 44.63 128 GLU A CA 1
ATOM 771 C C . GLU A 1 108 ? 41.136 3.745 48.966 1.00 42.27 128 GLU A C 1
ATOM 772 O O . GLU A 1 108 ? 41.982 4.641 49.035 1.00 39.60 128 GLU A O 1
ATOM 778 N N . LEU A 1 109 ? 40.105 3.772 48.121 1.00 42.26 129 LEU A N 1
ATOM 779 C CA . LEU A 1 109 ? 39.979 4.795 47.086 1.00 40.99 129 LEU A CA 1
ATOM 780 C C . LEU A 1 109 ? 39.044 5.956 47.455 1.00 39.83 129 LEU A C 1
ATOM 781 O O . LEU A 1 109 ? 37.955 5.757 47.977 1.00 40.12 129 LEU A O 1
ATOM 786 N N . LEU A 1 110 ? 39.498 7.165 47.157 1.00 39.24 130 LEU A N 1
ATOM 787 C CA . LEU A 1 110 ? 38.693 8.357 47.284 1.00 38.79 130 LEU A CA 1
ATOM 788 C C . LEU A 1 110 ? 38.115 8.650 45.934 1.00 39.99 130 LEU A C 1
ATOM 789 O O . LEU A 1 110 ? 38.816 9.086 45.036 1.00 39.46 130 LEU A O 1
ATOM 794 N N . ASN A 1 111 ? 36.844 8.348 45.763 1.00 44.29 131 ASN A N 1
ATOM 795 C CA . ASN A 1 111 ? 36.167 8.623 44.518 1.00 44.30 131 ASN A CA 1
ATOM 796 C C . ASN A 1 111 ? 35.804 10.096 44.414 1.00 44.62 131 ASN A C 1
ATOM 797 O O . ASN A 1 111 ? 34.899 10.571 45.103 1.00 47.88 131 ASN A O 1
ATOM 802 N N . ILE A 1 112 ? 36.563 10.827 43.601 1.00 42.56 132 ILE A N 1
ATOM 803 C CA . ILE A 1 112 ? 36.274 12.214 43.313 1.00 40.55 132 ILE A CA 1
ATOM 804 C C . ILE A 1 112 ? 35.453 12.273 42.052 1.00 41.36 132 ILE A C 1
ATOM 805 O O . ILE A 1 112 ? 35.924 11.883 40.991 1.00 40.23 132 ILE A O 1
ATOM 810 N N . ASP A 1 113 ? 34.237 12.794 42.165 1.00 44.06 133 ASP A N 1
ATOM 811 C CA . ASP A 1 113 ? 33.312 12.899 41.035 1.00 47.87 133 ASP A CA 1
ATOM 812 C C . ASP A 1 113 ? 33.275 14.330 40.462 1.00 47.85 133 ASP A C 1
ATOM 813 O O . ASP A 1 113 ? 32.801 15.265 41.110 1.00 48.66 133 ASP A O 1
ATOM 818 N N . PHE A 1 114 ? 33.724 14.473 39.227 1.00 48.65 134 PHE A N 1
ATOM 819 C CA . PHE A 1 114 ? 33.794 15.775 38.587 1.00 47.91 134 PHE A CA 1
ATOM 820 C C . PHE A 1 114 ? 32.622 16.006 37.655 1.00 50.12 134 PHE A C 1
ATOM 821 O O . PHE A 1 114 ? 32.146 15.072 36.977 1.00 48.83 134 PHE A O 1
ATOM 829 N N . ASN A 1 115 ? 32.157 17.254 37.624 1.00 52.36 135 ASN A N 1
ATOM 830 C CA . ASN A 1 115 ? 31.206 17.714 36.621 1.00 56.06 135 ASN A CA 1
ATOM 831 C C . ASN A 1 115 ? 31.874 18.827 35.821 1.00 54.45 135 ASN A C 1
ATOM 832 O O . ASN A 1 115 ? 31.889 19.995 36.236 1.00 54.78 135 ASN A O 1
ATOM 837 N N . LEU A 1 116 ? 32.442 18.461 34.685 1.00 52.57 136 LEU A N 1
ATOM 838 C CA . LEU A 1 116 ? 33.293 19.372 33.928 1.00 49.23 136 LEU A CA 1
ATOM 839 C C . LEU A 1 116 ? 32.529 20.262 32.944 1.00 48.00 136 LEU A C 1
ATOM 840 O O . LEU A 1 116 ? 33.120 21.124 32.311 1.00 46.39 136 LEU A O 1
ATOM 845 N N . GLN A 1 117 ? 31.223 20.074 32.834 1.00 49.45 137 GLN A N 1
ATOM 846 C CA . GLN A 1 117 ? 30.439 20.833 31.859 1.00 51.09 137 GLN A CA 1
ATOM 847 C C . GLN A 1 117 ? 30.670 22.331 31.995 1.00 49.47 137 GLN A C 1
ATOM 848 O O . GLN A 1 117 ? 30.566 22.887 33.087 1.00 48.96 137 GLN A O 1
ATOM 854 N N . ASP A 1 118 ? 31.000 22.976 30.872 1.00 48.66 138 ASP A N 1
ATOM 855 C CA . ASP A 1 118 ? 31.226 24.435 30.828 1.00 49.26 138 ASP A CA 1
ATOM 856 C C . ASP A 1 118 ? 32.488 24.874 31.579 1.00 46.62 138 ASP A C 1
ATOM 857 O O . ASP A 1 118 ? 32.651 26.042 31.868 1.00 48.48 138 ASP A O 1
ATOM 862 N N . ILE A 1 119 ? 33.365 23.937 31.912 1.00 44.51 139 ILE A N 1
ATOM 863 C CA . ILE A 1 119 ? 34.616 24.298 32.580 1.00 42.70 139 ILE A CA 1
ATOM 864 C C . ILE A 1 119 ? 35.380 25.258 31.659 1.00 42.12 139 ILE A C 1
ATOM 865 O O . ILE A 1 119 ? 35.409 25.075 30.446 1.00 39.24 139 ILE A O 1
ATOM 870 N N . ASP A 1 120 ? 35.918 26.319 32.233 1.00 42.53 140 ASP A N 1
ATOM 871 C CA . ASP A 1 120 ? 36.689 27.283 31.475 1.00 41.05 140 ASP A CA 1
ATOM 872 C C . ASP A 1 120 ? 38.143 27.009 31.696 1.00 39.76 140 ASP A C 1
ATOM 873 O O . ASP A 1 120 ? 38.677 27.322 32.741 1.00 39.47 140 ASP A O 1
ATOM 886 N N . LEU A 1 122 ? 40.698 28.400 30.720 1.00 40.01 142 LEU A N 1
ATOM 887 C CA . LEU A 1 122 ? 41.604 29.519 30.765 1.00 40.62 142 LEU A CA 1
ATOM 888 C C . LEU A 1 122 ? 42.390 29.432 32.086 1.00 41.60 142 LEU A C 1
ATOM 889 O O . LEU A 1 122 ? 43.533 29.871 32.170 1.00 40.82 142 LEU A O 1
ATOM 894 N N . GLU A 1 123 ? 41.762 28.842 33.108 1.00 42.05 143 GLU A N 1
ATOM 895 C CA . GLU A 1 123 ? 42.361 28.753 34.425 1.00 42.63 143 GLU A CA 1
ATOM 896 C C . GLU A 1 123 ? 43.149 27.463 34.573 1.00 43.32 143 GLU A C 1
ATOM 897 O O . GLU A 1 123 ? 42.805 26.430 33.961 1.00 43.23 143 GLU A O 1
ATOM 903 N N . LYS A 1 124 ? 44.243 27.540 35.343 1.00 43.27 144 LYS A N 1
ATOM 904 C CA . LYS A 1 124 ? 44.977 26.362 35.768 1.00 42.93 144 LYS A CA 1
ATOM 905 C C . LYS A 1 124 ? 44.329 25.854 37.064 1.00 40.35 144 LYS A C 1
ATOM 906 O O . LYS A 1 124 ? 44.701 26.270 38.168 1.00 40.09 144 LYS A O 1
ATOM 912 N N . TRP A 1 125 ? 43.338 24.984 36.919 1.00 39.37 145 TRP A N 1
ATOM 913 C CA . TRP A 1 125 ? 42.542 24.522 38.063 1.00 38.40 145 TRP A CA 1
ATOM 914 C C . TRP A 1 125 ? 43.305 23.560 38.949 1.00 38.71 145 TRP A C 1
ATOM 915 O O . TRP A 1 125 ? 43.994 22.661 38.466 1.00 41.30 145 TRP A O 1
ATOM 926 N N . VAL A 1 126 ? 43.165 23.741 40.253 1.00 38.55 146 VAL A N 1
ATOM 927 C CA . VAL A 1 126 ? 43.778 22.850 41.215 1.00 35.53 146 VAL A CA 1
ATOM 928 C C . VAL A 1 126 ? 42.819 22.562 42.352 1.00 36.16 146 VAL A C 1
ATOM 929 O O . VAL A 1 126 ? 42.104 23.450 42.816 1.00 38.68 146 VAL A O 1
ATOM 933 N N . LEU A 1 127 ? 42.740 21.290 42.719 1.00 36.20 147 LEU A N 1
ATOM 934 C CA . LEU A 1 127 ? 41.907 20.828 43.824 1.00 37.77 147 LEU A CA 1
ATOM 935 C C . LEU A 1 127 ? 42.818 20.412 44.938 1.00 37.90 147 LEU A C 1
ATOM 936 O O . LEU A 1 127 ? 43.456 19.358 44.857 1.00 38.09 147 LEU A O 1
ATOM 941 N N . PRO A 1 128 ? 42.956 21.259 45.952 1.00 38.17 148 PRO A N 1
ATOM 942 C CA . PRO A 1 128 ? 43.875 21.005 47.048 1.00 40.08 148 PRO A CA 1
ATOM 943 C C . PRO A 1 128 ? 43.238 20.191 48.140 1.00 40.94 148 PRO A C 1
ATOM 944 O O . PRO A 1 128 ? 42.273 20.643 48.764 1.00 41.23 148 PRO A O 1
ATOM 948 N N . LEU A 1 129 ? 43.771 18.993 48.366 1.00 40.88 149 LEU A N 1
ATOM 949 C CA . LEU A 1 129 ? 43.244 18.089 49.380 1.00 41.77 149 LEU A CA 1
ATOM 950 C C . LEU A 1 129 ? 44.241 17.907 50.487 1.00 42.40 149 LEU A C 1
ATOM 951 O O . LEU A 1 129 ? 45.440 17.776 50.246 1.00 41.55 149 LEU A O 1
ATOM 956 N N . THR A 1 130 ? 43.743 17.918 51.710 1.00 43.40 150 THR A N 1
ATOM 957 C CA . THR A 1 130 ? 44.560 17.696 52.870 1.00 44.70 150 THR A CA 1
ATOM 958 C C . THR A 1 130 ? 43.852 16.676 53.764 1.00 44.36 150 THR A C 1
ATOM 959 O O . THR A 1 130 ? 42.614 16.587 53.774 1.00 42.24 150 THR A O 1
ATOM 963 N N . ILE A 1 131 ? 44.632 15.867 54.454 1.00 45.85 151 ILE A N 1
ATOM 964 C CA . ILE A 1 131 ? 44.088 14.905 55.397 1.00 46.81 151 ILE A CA 1
ATOM 965 C C . ILE A 1 131 ? 44.117 15.534 56.750 1.00 50.19 151 ILE A C 1
ATOM 966 O O . ILE A 1 131 ? 45.178 15.621 57.378 1.00 51.50 151 ILE A O 1
ATOM 971 N N . VAL A 1 132 ? 42.954 15.990 57.210 1.00 51.42 152 VAL A N 1
ATOM 972 C CA . VAL A 1 132 ? 42.859 16.688 58.485 1.00 53.70 152 VAL A CA 1
ATOM 973 C C . VAL A 1 132 ? 42.826 15.725 59.720 1.00 55.51 152 VAL A C 1
ATOM 974 O O . VAL A 1 132 ? 42.961 16.173 60.848 1.00 58.42 152 VAL A O 1
ATOM 978 N N . ASP A 1 133 ? 42.654 14.418 59.475 1.00 55.49 153 ASP A N 1
ATOM 979 C CA . ASP A 1 133 ? 42.659 13.378 60.565 1.00 56.94 153 ASP A CA 1
ATOM 980 C C . ASP A 1 133 ? 42.930 11.996 59.966 1.00 54.96 153 ASP A C 1
ATOM 981 O O . ASP A 1 133 ? 42.146 11.511 59.153 1.00 53.95 153 ASP A O 1
ATOM 986 N N . ASP A 1 134 ? 44.025 11.358 60.391 1.00 55.20 154 ASP A N 1
ATOM 987 C CA . ASP A 1 134 ? 44.460 10.056 59.794 1.00 54.41 154 ASP A CA 1
ATOM 988 C C . ASP A 1 134 ? 43.818 8.824 60.444 1.00 56.05 154 ASP A C 1
ATOM 989 O O . ASP A 1 134 ? 44.272 7.693 60.219 1.00 56.42 154 ASP A O 1
ATOM 994 N N . GLY A 1 135 ? 42.806 9.048 61.288 1.00 56.68 155 GLY A N 1
ATOM 995 C CA . GLY A 1 135 ? 42.035 7.951 61.887 1.00 57.14 155 GLY A CA 1
ATOM 996 C C . GLY A 1 135 ? 42.658 7.288 63.105 1.00 58.43 155 GLY A C 1
ATOM 997 O O . GLY A 1 135 ? 42.005 6.472 63.765 1.00 58.63 155 GLY A O 1
ATOM 998 N N . SER A 1 136 ? 43.908 7.650 63.421 1.00 59.62 156 SER A N 1
ATOM 999 C CA . SER A 1 136 ? 44.625 7.057 64.560 1.00 62.20 156 SER A CA 1
ATOM 1000 C C . SER A 1 136 ? 44.232 7.728 65.872 1.00 64.86 156 SER A C 1
ATOM 1001 O O . SER A 1 136 ? 43.678 8.830 65.869 1.00 62.44 156 SER A O 1
ATOM 1004 N N . TYR A 1 137 ? 44.584 7.087 66.993 1.00 68.65 157 TYR A N 1
ATOM 1005 C CA . TYR A 1 137 ? 44.179 7.571 68.322 1.00 73.36 157 TYR A CA 1
ATOM 1006 C C . TYR A 1 137 ? 44.840 8.918 68.709 1.00 78.17 157 TYR A C 1
ATOM 1007 O O . TYR A 1 137 ? 46.011 9.160 68.411 1.00 77.15 157 TYR A O 1
ATOM 1016 N N . ALA A 1 138 ? 44.064 9.771 69.395 1.00 85.08 158 ALA A N 1
ATOM 1017 C CA . ALA A 1 138 ? 44.528 11.096 69.837 1.00 91.39 158 ALA A CA 1
ATOM 1018 C C . ALA A 1 138 ? 44.696 12.030 68.640 1.00 94.40 158 ALA A C 1
ATOM 1019 O O . ALA A 1 138 ? 43.715 12.555 68.127 1.00 94.65 158 ALA A O 1
ATOM 1021 N N . TYR A 1 139 ? 45.938 12.200 68.178 1.00 99.56 159 TYR A N 1
ATOM 1022 C CA . TYR A 1 139 ? 46.253 13.087 67.014 1.00 102.67 159 TYR A CA 1
ATOM 1023 C C . TYR A 1 139 ? 46.055 14.617 67.356 1.00 104.81 159 TYR A C 1
ATOM 1024 O O . TYR A 1 139 ? 45.112 15.274 66.862 1.00 103.46 159 TYR A O 1
ATOM 1033 N N . GLN A 1 140 ? 46.984 15.152 68.180 1.00 107.05 160 GLN A N 1
ATOM 1034 C CA . GLN A 1 140 ? 46.943 16.552 68.677 1.00 107.02 160 GLN A CA 1
ATOM 1035 C C . GLN A 1 140 ? 46.435 16.589 70.125 1.00 107.62 160 GLN A C 1
ATOM 1036 O O . GLN A 1 140 ? 46.820 15.754 70.957 1.00 106.12 160 GLN A O 1
ATOM 1038 N N . LYS A 1 145 ? 50.242 17.404 63.638 1.00 106.88 165 LYS A N 1
ATOM 1039 C CA . LYS A 1 145 ? 51.645 17.825 63.600 1.00 108.35 165 LYS A CA 1
ATOM 1040 C C . LYS A 1 145 ? 52.057 18.267 62.176 1.00 107.10 165 LYS A C 1
ATOM 1041 O O . LYS A 1 145 ? 52.368 19.444 61.947 1.00 108.03 165 LYS A O 1
ATOM 1043 N N . ASN A 1 146 ? 52.070 17.311 61.234 1.00 104.72 166 ASN A N 1
ATOM 1044 C CA . ASN A 1 146 ? 52.382 17.597 59.807 1.00 100.79 166 ASN A CA 1
ATOM 1045 C C . ASN A 1 146 ? 51.525 16.705 58.870 1.00 94.96 166 ASN A C 1
ATOM 1046 O O . ASN A 1 146 ? 51.738 15.495 58.779 1.00 95.33 166 ASN A O 1
ATOM 1051 N N . TYR A 1 147 ? 50.632 17.342 58.116 1.00 88.44 167 TYR A N 1
ATOM 1052 C CA . TYR A 1 147 ? 49.533 16.638 57.425 1.00 83.40 167 TYR A CA 1
ATOM 1053 C C . TYR A 1 147 ? 49.858 16.280 55.968 1.00 73.95 167 TYR A C 1
ATOM 1054 O O . TYR A 1 147 ? 50.602 17.006 55.285 1.00 72.33 167 TYR A O 1
ATOM 1063 N N . ALA A 1 148 ? 49.265 15.177 55.489 1.00 63.37 168 ALA A N 1
ATOM 1064 C CA . ALA A 1 148 ? 49.453 14.720 54.107 1.00 54.53 168 ALA A CA 1
ATOM 1065 C C . ALA A 1 148 ? 48.619 15.562 53.164 1.00 51.82 168 ALA A C 1
ATOM 1066 O O . ALA A 1 148 ? 47.426 15.761 53.384 1.00 48.81 168 ALA A O 1
ATOM 1068 N N . LYS A 1 149 ? 49.220 15.998 52.074 1.00 50.20 169 LYS A N 1
ATOM 1069 C CA A LYS A 1 149 ? 48.499 16.846 51.149 0.50 49.97 169 LYS A CA 1
ATOM 1070 C CA B LYS A 1 149 ? 48.586 16.917 51.137 0.50 50.19 169 LYS A CA 1
ATOM 1071 C C . LYS A 1 149 ? 48.584 16.342 49.725 1.00 48.74 169 LYS A C 1
ATOM 1072 O O . LYS A 1 149 ? 49.389 15.479 49.404 1.00 49.81 169 LYS A O 1
ATOM 1083 N N . ALA A 1 150 ? 47.680 16.840 48.894 1.00 47.40 170 ALA A N 1
ATOM 1084 C CA . ALA A 1 150 ? 47.636 16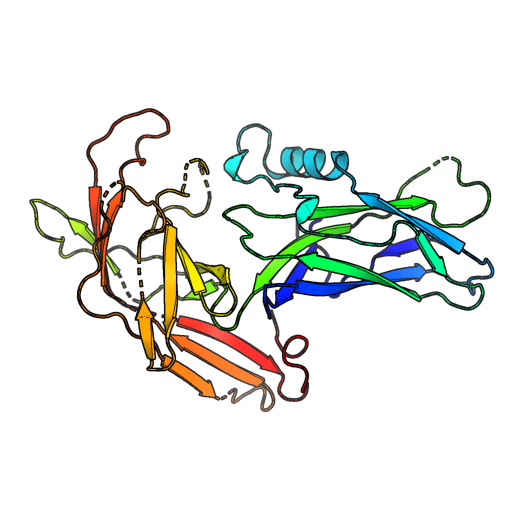.500 47.485 1.00 45.06 170 ALA A CA 1
ATOM 1085 C C . ALA A 1 150 ? 47.128 17.728 46.720 1.00 43.22 170 ALA A C 1
ATOM 1086 O O . ALA A 1 150 ? 46.064 18.258 47.022 1.00 45.31 170 ALA A O 1
ATOM 1088 N N . LEU A 1 151 ? 47.935 18.233 45.802 1.00 41.29 171 LEU A N 1
ATOM 1089 C CA . LEU A 1 151 ? 47.536 19.385 45.005 1.00 39.11 171 LEU A CA 1
ATOM 1090 C C . LEU A 1 151 ? 47.277 18.927 43.588 1.00 39.27 171 LEU A C 1
ATOM 1091 O O . LEU A 1 151 ? 48.205 18.834 42.747 1.00 39.96 171 LEU A O 1
ATOM 1096 N N . LEU A 1 152 ? 46.014 18.606 43.325 1.00 37.83 172 LEU A N 1
ATOM 1097 C CA . LEU A 1 152 ? 45.620 18.042 42.069 1.00 35.12 172 LEU A CA 1
ATOM 1098 C C . LEU A 1 152 ? 45.373 19.122 40.990 1.00 36.35 172 LEU A C 1
ATOM 1099 O O . LEU A 1 152 ? 44.429 19.903 41.083 1.00 33.13 172 LEU A O 1
ATOM 1104 N N . LYS A 1 153 ? 46.237 19.146 39.968 1.00 36.45 173 LYS A N 1
ATOM 1105 C CA . LYS A 1 153 ? 46.016 19.985 38.782 1.00 35.11 173 LYS A CA 1
ATOM 1106 C C . LYS A 1 153 ? 45.195 19.166 37.803 1.00 34.78 173 LYS A C 1
ATOM 1107 O O . LYS A 1 153 ? 45.714 18.266 37.127 1.00 36.45 173 LYS A O 1
ATOM 1113 N N . VAL A 1 154 ? 43.908 19.449 37.755 1.00 37.64 174 VAL A N 1
ATOM 1114 C CA . VAL A 1 154 ? 42.975 18.661 36.975 1.00 36.87 174 VAL A CA 1
ATOM 1115 C C . VAL A 1 154 ? 42.993 19.124 35.544 1.00 36.39 174 VAL A C 1
ATOM 1116 O O . VAL A 1 154 ? 42.706 20.276 35.262 1.00 36.43 174 VAL A O 1
ATOM 1120 N N . VAL A 1 155 ? 43.409 18.234 34.640 1.00 36.87 175 VAL A N 1
ATOM 1121 C CA . VAL A 1 155 ? 43.490 18.560 33.215 1.00 34.91 175 VAL A CA 1
ATOM 1122 C C . VAL A 1 155 ? 42.529 17.679 32.417 1.00 36.28 175 VAL A C 1
ATOM 1123 O O . VAL A 1 155 ? 42.821 16.518 32.142 1.00 37.86 175 VAL A O 1
ATOM 1127 N N . PRO A 1 156 ? 41.356 18.214 32.090 1.00 35.12 176 PRO A N 1
ATOM 1128 C CA . PRO A 1 156 ? 40.444 17.487 31.242 1.00 34.52 176 PRO A CA 1
ATOM 1129 C C . PRO A 1 156 ? 41.065 17.248 29.878 1.00 35.19 176 PRO A C 1
ATOM 1130 O O . PRO A 1 156 ? 41.948 18.002 29.465 1.00 36.91 176 PRO A O 1
ATOM 1134 N N . PHE A 1 157 ? 40.648 16.197 29.199 1.00 32.43 177 PHE A N 1
ATOM 1135 C CA . PHE A 1 157 ? 41.153 15.944 27.878 1.00 32.67 177 PHE A CA 1
ATOM 1136 C C . PHE A 1 157 ? 40.144 15.194 27.019 1.00 34.44 177 PHE A C 1
ATOM 1137 O O . PHE A 1 157 ? 39.324 14.446 27.520 1.00 35.43 177 PHE A O 1
ATOM 1145 N N . ASN A 1 158 ? 40.184 15.449 25.723 1.00 35.77 178 ASN A N 1
ATOM 1146 C CA . ASN A 1 158 ? 39.405 14.674 24.760 1.00 36.28 178 ASN A CA 1
ATOM 1147 C C . ASN A 1 158 ? 40.367 14.133 23.725 1.00 34.70 178 ASN A C 1
ATOM 1148 O O . ASN A 1 158 ? 41.588 14.217 23.902 1.00 39.44 178 ASN A O 1
ATOM 1153 N N . ASN A 1 159 ? 39.856 13.574 22.662 1.00 34.15 179 ASN A N 1
ATOM 1154 C CA . ASN A 1 159 ? 40.719 13.019 21.634 1.00 36.18 179 ASN A CA 1
ATOM 1155 C C . ASN A 1 159 ? 41.490 14.090 20.829 1.00 36.17 179 ASN A C 1
ATOM 1156 O O . ASN A 1 159 ? 42.299 13.747 19.975 1.00 35.45 179 ASN A O 1
ATOM 1161 N N . TYR A 1 160 ? 41.243 15.370 21.107 1.00 33.59 180 TYR A N 1
ATOM 1162 C CA . TYR A 1 160 ? 41.776 16.416 20.273 1.00 34.00 180 TYR A CA 1
ATOM 1163 C C . TYR A 1 160 ? 42.544 17.481 21.046 1.00 34.68 180 TYR A C 1
ATOM 1164 O O . TYR A 1 160 ? 42.916 18.491 20.481 1.00 36.21 180 TYR A O 1
ATOM 1173 N N . SER A 1 161 ? 42.831 17.224 22.315 1.00 36.59 181 SER A N 1
ATOM 1174 C CA . SER A 1 161 ? 43.405 18.256 23.204 1.00 37.52 181 SER A CA 1
ATOM 1175 C C . SER A 1 161 ? 44.815 17.946 23.599 1.00 38.45 181 SER A C 1
ATOM 1176 O O . SER A 1 161 ? 45.233 16.804 23.575 1.00 41.26 181 SER A O 1
ATOM 1179 N N . GLY A 1 162 ? 45.533 18.974 24.035 1.00 38.97 182 GLY A N 1
ATOM 1180 C CA . GLY A 1 162 ? 46.906 18.817 24.473 1.00 36.75 182 GLY A CA 1
ATOM 1181 C C . GLY A 1 162 ? 47.816 19.789 23.781 1.00 37.60 182 GLY A C 1
ATOM 1182 O O . GLY A 1 162 ? 47.388 20.863 23.357 1.00 36.69 182 GLY A O 1
ATOM 1183 N N . SER A 1 163 ? 49.075 19.402 23.636 1.00 39.99 183 SER A N 1
ATOM 1184 C CA . SER A 1 163 ? 50.097 20.293 23.093 1.00 40.46 183 SER A CA 1
ATOM 1185 C C . SER A 1 163 ? 50.364 19.969 21.628 1.00 41.82 183 SER A C 1
ATOM 1186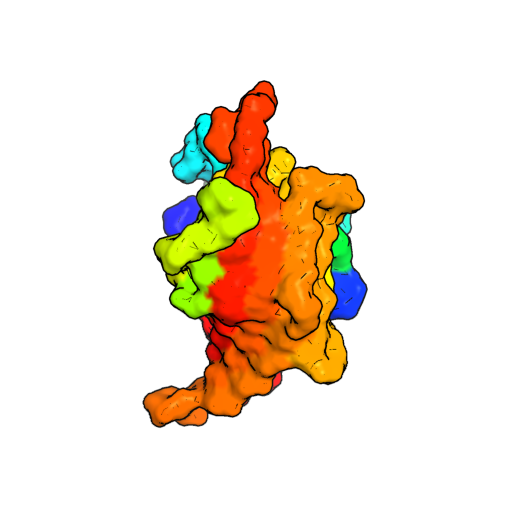 O O . SER A 1 163 ? 50.936 18.929 21.305 1.00 43.65 183 SER A O 1
ATOM 1189 N N . TYR A 1 164 ? 49.908 20.850 20.743 1.00 41.35 184 TYR A N 1
ATOM 1190 C CA . TYR A 1 164 ? 50.104 20.670 19.306 1.00 39.02 184 TYR A CA 1
ATOM 1191 C C . TYR A 1 164 ? 51.474 21.199 18.866 1.00 39.10 184 TYR A C 1
ATOM 1192 O O . TYR A 1 164 ? 51.872 22.322 19.241 1.00 40.68 184 TYR A O 1
ATOM 1201 N N . THR A 1 165 ? 52.194 20.404 18.076 1.00 34.64 185 THR A N 1
ATOM 1202 C CA . THR A 1 165 ? 53.404 20.889 17.431 1.00 34.31 185 THR A CA 1
ATOM 1203 C C . THR A 1 165 ? 52.987 21.960 16.447 1.00 34.76 185 THR A C 1
ATOM 1204 O O . THR A 1 165 ? 52.067 21.751 15.675 1.00 36.23 185 THR A O 1
ATOM 1208 N N . ALA A 1 166 ? 53.642 23.123 16.491 1.00 35.81 186 ALA A N 1
ATOM 1209 C CA . ALA A 1 166 ? 53.190 24.285 15.680 1.00 37.38 186 ALA A CA 1
ATOM 1210 C C . ALA A 1 166 ? 54.251 24.843 14.778 1.00 38.92 186 ALA A C 1
ATOM 1211 O O . ALA A 1 166 ? 54.154 25.999 14.356 1.00 40.31 186 ALA A O 1
ATOM 1213 N N . SER A 1 167 ? 55.224 24.009 14.406 1.00 39.52 187 SER A N 1
ATOM 1214 C CA . SER A 1 167 ? 56.351 24.463 13.587 1.00 39.70 187 SER A CA 1
ATOM 1215 C C . SER A 1 167 ? 55.954 24.813 12.163 1.00 41.91 187 SER A C 1
ATOM 1216 O O . SER A 1 167 ? 56.692 25.512 11.477 1.00 42.80 187 SER A O 1
ATOM 1219 N N . SER A 1 168 ? 54.797 24.320 11.708 1.00 43.78 188 SER A N 1
ATOM 1220 C CA . SER A 1 168 ? 54.335 24.610 10.334 1.00 46.07 188 SER A CA 1
ATOM 1221 C C . SER A 1 168 ? 53.299 25.716 10.294 1.00 44.84 188 SER A C 1
ATOM 1222 O O . SER A 1 168 ? 52.693 25.960 9.248 1.00 46.17 188 SER A O 1
ATOM 1233 N N . LYS A 1 170 ? 52.547 29.492 10.296 1.00 38.85 190 LYS A N 1
ATOM 1234 C CA . LYS A 1 170 ? 53.213 30.753 10.034 1.00 39.36 190 LYS A CA 1
ATOM 1235 C C . LYS A 1 170 ? 52.318 31.928 10.381 1.00 39.18 190 LYS A C 1
ATOM 1236 O O . LYS A 1 170 ? 51.103 31.912 10.107 1.00 40.89 190 LYS A O 1
ATOM 1242 N N . VAL A 1 171 ? 52.911 32.951 10.979 1.00 37.57 191 VAL A N 1
ATOM 1243 C CA . VAL A 1 171 ? 52.176 34.137 11.352 1.00 36.55 191 VAL A CA 1
ATOM 1244 C C . VAL A 1 171 ? 52.788 35.382 10.708 1.00 37.24 191 VAL A C 1
ATOM 1245 O O . VAL A 1 171 ? 53.905 35.789 11.028 1.00 39.30 191 VAL A O 1
ATOM 1249 N N . TYR A 1 172 ? 52.064 35.951 9.767 1.00 38.88 192 TYR A N 1
ATOM 1250 C CA . TYR A 1 172 ? 52.538 37.115 9.021 1.00 37.77 192 TYR A CA 1
ATOM 1251 C C . TYR A 1 172 ? 51.924 38.392 9.562 1.00 37.96 192 TYR A C 1
ATOM 1252 O O . TYR A 1 172 ? 50.727 38.447 9.818 1.00 37.76 192 TYR A O 1
ATOM 1261 N N . THR A 1 173 ? 52.738 39.433 9.676 1.00 37.66 193 THR A N 1
ATOM 1262 C CA . THR A 1 173 ? 52.263 40.741 10.103 1.00 36.19 193 THR A CA 1
ATOM 1263 C C . THR A 1 173 ? 51.762 41.535 8.920 1.00 38.20 193 THR A C 1
ATOM 1264 O O . THR A 1 173 ? 52.435 41.641 7.947 1.00 41.03 193 THR A O 1
ATOM 1268 N N . TYR A 1 174 ? 50.597 42.130 9.027 1.00 40.95 194 TYR A N 1
ATOM 1269 C CA . TYR A 1 174 ? 50.146 43.048 7.986 1.00 43.07 194 TYR A CA 1
ATOM 1270 C C . TYR A 1 174 ? 50.972 44.312 8.030 1.00 45.84 194 TYR A C 1
ATOM 1271 O O . TYR A 1 174 ? 51.034 44.994 9.058 1.00 44.61 194 TYR A O 1
ATOM 1280 N N . ILE A 1 175 ? 51.631 44.603 6.917 1.00 49.39 195 ILE A N 1
ATOM 1281 C CA . ILE A 1 175 ? 52.370 45.841 6.744 1.00 51.61 195 ILE A CA 1
ATOM 1282 C C . ILE A 1 175 ? 51.822 46.556 5.499 1.00 55.06 195 ILE A C 1
ATOM 1283 O O . ILE A 1 175 ? 51.890 46.018 4.386 1.00 54.62 195 ILE A O 1
ATOM 1288 N N . ASN A 1 176 ? 51.280 47.756 5.689 1.00 58.80 196 ASN A N 1
ATOM 1289 C CA . ASN A 1 176 ? 50.659 48.514 4.584 1.00 64.18 196 ASN A CA 1
ATOM 1290 C C . ASN A 1 176 ? 49.490 47.762 3.956 1.00 64.04 196 ASN A C 1
ATOM 1291 O O . ASN A 1 176 ? 49.400 47.661 2.728 1.00 65.24 196 ASN A O 1
ATOM 1296 N N . GLY A 1 177 ? 48.638 47.176 4.792 1.00 62.15 197 GLY A N 1
ATOM 1297 C CA . GLY A 1 177 ? 47.406 46.535 4.308 1.00 61.74 197 GLY A CA 1
ATOM 1298 C C . GLY A 1 177 ? 47.564 45.159 3.652 1.00 59.17 197 GLY A C 1
ATOM 1299 O O . GLY A 1 177 ? 46.575 44.554 3.247 1.00 57.38 197 GLY A O 1
ATOM 1300 N N . LYS A 1 178 ? 48.794 44.674 3.521 1.00 58.13 198 LYS A N 1
ATOM 1301 C CA . LYS A 1 178 ? 49.016 43.313 2.992 1.00 59.60 198 LYS A CA 1
ATOM 1302 C C . LYS A 1 178 ? 49.970 42.515 3.910 1.00 55.97 198 LYS A C 1
ATOM 1303 O O . LYS A 1 178 ? 50.838 43.088 4.550 1.00 54.87 198 LYS A O 1
ATOM 1307 N N . PRO A 1 179 ? 49.752 41.201 4.021 1.00 55.03 199 PRO A N 1
ATOM 1308 C CA . PRO A 1 179 ? 50.644 40.375 4.828 1.00 53.90 199 PRO A CA 1
ATOM 1309 C C . PRO A 1 179 ? 52.066 40.470 4.348 1.00 54.20 199 PRO A C 1
ATOM 1310 O O . PRO A 1 179 ? 52.308 40.427 3.171 1.00 58.58 199 PRO A O 1
ATOM 1314 N N . ASP A 1 180 ? 52.994 40.614 5.272 1.00 54.73 200 ASP A N 1
ATOM 1315 C CA . ASP A 1 180 ? 54.407 40.698 4.949 1.00 55.01 200 ASP A CA 1
ATOM 1316 C C . ASP A 1 180 ? 54.887 39.364 4.410 1.00 57.04 200 ASP A C 1
ATOM 1317 O O . ASP A 1 180 ? 54.201 38.361 4.538 1.00 56.68 200 ASP A O 1
ATOM 1322 N N . THR A 1 181 ? 56.068 39.358 3.800 1.00 61.16 201 THR A N 1
ATOM 1323 C CA . THR A 1 181 ? 56.657 38.119 3.268 1.00 63.00 201 THR A CA 1
ATOM 1324 C C . THR A 1 181 ? 57.350 37.305 4.390 1.00 61.55 201 THR A C 1
ATOM 1325 O O . THR A 1 181 ? 57.418 36.080 4.320 1.00 64.23 201 THR A O 1
ATOM 1329 N N . ASN A 1 182 ? 57.873 38.008 5.403 1.00 60.31 202 ASN A N 1
ATOM 1330 C CA . ASN A 1 182 ? 58.496 37.365 6.578 1.00 59.20 202 ASN A CA 1
ATOM 1331 C C . ASN A 1 182 ? 57.438 36.854 7.523 1.00 58.15 202 ASN A C 1
ATOM 1332 O O . ASN A 1 182 ? 56.457 37.542 7.788 1.00 60.37 202 ASN A O 1
ATOM 1337 N N . ALA A 1 183 ? 57.662 35.683 8.091 1.00 55.50 203 ALA A N 1
ATOM 1338 C CA . ALA A 1 183 ? 56.706 35.101 9.012 1.00 51.82 203 ALA A CA 1
ATOM 1339 C C . ALA A 1 183 ? 57.391 34.653 10.266 1.00 49.98 203 ALA A C 1
ATOM 1340 O O . ALA A 1 183 ? 58.567 34.265 10.246 1.00 47.66 203 ALA A O 1
ATOM 1342 N N . ARG A 1 184 ? 56.649 34.711 11.367 1.00 47.98 204 ARG A N 1
ATOM 1343 C CA . ARG A 1 184 ? 57.119 34.252 12.649 1.00 46.84 204 ARG A CA 1
ATOM 1344 C C . ARG A 1 184 ? 56.496 32.893 12.959 1.00 46.37 204 ARG A C 1
ATOM 1345 O O . ARG A 1 184 ? 55.426 32.550 12.427 1.00 44.61 204 ARG A O 1
ATOM 1353 N N . THR A 1 185 ? 57.175 32.108 13.798 1.00 44.83 205 THR A N 1
ATOM 1354 C CA . THR A 1 185 ? 56.669 30.796 14.210 1.00 40.75 205 THR A CA 1
ATOM 1355 C C . THR A 1 185 ? 57.086 30.495 15.629 1.00 40.71 205 THR A C 1
ATOM 1356 O O . THR A 1 185 ? 58.039 31.085 16.150 1.00 40.81 205 THR A O 1
ATOM 1360 N N . THR A 1 186 ? 56.360 29.588 16.264 1.00 40.14 206 THR A N 1
ATOM 1361 C CA . THR A 1 186 ? 56.749 29.054 17.571 1.00 39.39 206 THR A CA 1
ATOM 1362 C C . THR A 1 186 ? 56.687 27.538 17.490 1.00 38.49 206 THR A C 1
ATOM 1363 O O . THR A 1 186 ? 56.171 26.993 16.538 1.00 36.78 206 THR A O 1
ATOM 1367 N N . ASP A 1 187 ? 57.211 26.859 18.480 1.00 39.35 207 ASP A N 1
ATOM 1368 C CA . ASP A 1 187 ? 57.330 25.417 18.376 1.00 41.73 207 ASP A CA 1
ATOM 1369 C C . ASP A 1 187 ? 56.060 24.640 18.800 1.00 38.19 207 ASP A C 1
ATOM 1370 O O . ASP A 1 187 ? 55.858 23.536 18.358 1.00 37.42 207 ASP A O 1
ATOM 1375 N N . LYS A 1 188 ? 55.187 25.251 19.597 1.00 37.63 208 LYS A N 1
ATOM 1376 C CA . LYS A 1 188 ? 53.983 24.545 20.072 1.00 37.93 208 LYS A CA 1
ATOM 1377 C C . LYS A 1 188 ? 52.860 25.494 20.525 1.00 37.19 208 LYS A C 1
ATOM 1378 O O . LYS A 1 188 ? 53.117 26.624 20.925 1.00 38.37 208 LYS A O 1
ATOM 1384 N N . ARG A 1 189 ? 51.623 24.989 20.505 1.00 34.58 209 ARG A N 1
ATOM 1385 C CA . ARG A 1 189 ? 50.465 25.723 21.002 1.00 34.67 209 ARG A CA 1
ATOM 1386 C C . ARG A 1 189 ? 49.560 24.756 21.735 1.00 37.89 209 ARG A C 1
ATOM 1387 O O . ARG A 1 189 ? 49.413 23.598 21.324 1.00 41.36 209 ARG A O 1
ATOM 1395 N N . THR A 1 190 ? 48.928 25.222 22.801 1.00 37.08 210 THR A N 1
ATOM 1396 C CA . THR A 1 190 ? 48.098 24.365 23.603 1.00 36.28 210 THR A CA 1
ATOM 1397 C C . THR A 1 190 ? 46.649 24.459 23.198 1.00 35.90 210 THR A C 1
ATOM 1398 O O . THR A 1 190 ? 46.093 25.551 23.077 1.00 35.63 210 THR A O 1
ATOM 1402 N N . GLY A 1 191 ? 46.049 23.300 22.936 1.00 36.02 211 GLY A N 1
ATOM 1403 C CA . GLY A 1 191 ? 44.620 23.204 22.662 1.00 33.94 211 GLY A CA 1
ATOM 1404 C C . GLY A 1 191 ? 43.913 22.719 23.911 1.00 34.83 211 GLY A C 1
ATOM 1405 O O . GLY A 1 191 ? 44.200 21.624 24.410 1.00 34.51 211 GLY A O 1
ATOM 1406 N N . TYR A 1 192 ? 43.004 23.545 24.428 1.00 35.00 212 TYR A N 1
ATOM 1407 C CA . TYR A 1 192 ? 42.325 23.275 25.698 1.00 35.75 212 TYR A CA 1
ATOM 1408 C C . TYR A 1 192 ? 40.936 22.721 25.468 1.00 33.44 212 TYR A C 1
ATOM 1409 O O . TYR A 1 192 ? 40.281 23.090 24.527 1.00 38.01 212 TYR A O 1
ATOM 1418 N N . VAL A 1 193 ? 40.477 21.867 26.369 1.00 31.50 213 VAL A N 1
ATOM 1419 C CA . VAL A 1 193 ? 39.171 21.251 26.234 1.00 31.11 213 VAL A CA 1
ATOM 1420 C C . VAL A 1 193 ? 38.048 22.248 26.411 1.00 33.46 213 VAL A C 1
ATOM 1421 O O . VAL A 1 193 ? 38.091 23.099 27.299 1.00 32.01 213 VAL A O 1
ATOM 1425 N N . VAL A 1 194 ? 37.030 22.125 25.567 1.00 36.87 214 VAL A N 1
ATOM 1426 C CA . VAL A 1 194 ? 35.782 22.834 25.756 1.00 37.44 214 VAL A CA 1
ATOM 1427 C C . VAL A 1 194 ? 34.710 21.809 26.051 1.00 39.36 214 VAL A C 1
ATOM 1428 O O . VAL A 1 194 ? 34.004 21.917 27.044 1.00 40.58 214 VAL A O 1
ATOM 1432 N N . ASP A 1 195 ? 34.590 20.807 25.189 1.00 41.41 215 ASP A N 1
ATOM 1433 C CA . ASP A 1 195 ? 33.688 19.664 25.456 1.00 44.67 215 ASP A CA 1
ATOM 1434 C C . ASP A 1 195 ? 34.260 18.382 24.796 1.00 46.21 215 ASP A C 1
ATOM 1435 O O . ASP A 1 195 ? 35.450 18.341 24.454 1.00 47.23 215 ASP A O 1
ATOM 1440 N N . ASN A 1 196 ? 33.433 17.354 24.611 1.00 46.69 216 ASN A N 1
ATOM 1441 C CA . ASN A 1 196 ? 33.956 16.037 24.157 1.00 47.05 216 ASN A CA 1
ATOM 1442 C C . ASN A 1 196 ? 34.610 16.065 22.797 1.00 46.39 216 ASN A C 1
ATOM 1443 O O . ASN A 1 196 ? 35.486 15.241 22.517 1.00 45.87 216 ASN A O 1
ATOM 1448 N N . ASN A 1 197 ? 34.204 17.010 21.949 1.00 46.57 217 ASN A N 1
ATOM 1449 C CA . ASN A 1 197 ? 34.777 17.117 20.610 1.00 47.89 217 ASN A CA 1
ATOM 1450 C C . ASN A 1 197 ? 35.089 18.577 20.172 1.00 46.81 217 ASN A C 1
ATOM 1451 O O . ASN A 1 197 ? 35.167 18.878 18.978 1.00 47.22 217 ASN A O 1
ATOM 1456 N N . SER A 1 198 ? 35.310 19.451 21.144 1.00 44.43 218 SER A N 1
ATOM 1457 C CA . SER A 1 198 ? 35.681 20.828 20.859 1.00 44.74 218 SER A CA 1
ATOM 1458 C C . SER A 1 198 ? 36.792 21.269 21.778 1.00 41.27 218 SER A C 1
ATOM 1459 O O . SER A 1 198 ? 36.862 20.849 22.919 1.00 42.35 218 SER A O 1
ATOM 1462 N N . ILE A 1 199 ? 37.663 22.122 21.271 1.00 39.37 219 ILE A N 1
ATOM 1463 C CA . ILE A 1 199 ? 38.765 22.649 22.053 1.00 37.00 219 ILE A CA 1
ATOM 1464 C C . ILE A 1 199 ? 38.931 24.085 21.681 1.00 38.56 219 ILE A C 1
ATOM 1465 O O . ILE A 1 199 ? 38.209 24.586 20.796 1.00 38.81 219 ILE A O 1
ATOM 1470 N N . PHE A 1 200 ? 39.869 24.782 22.332 1.00 36.51 220 PHE A N 1
ATOM 1471 C CA . PHE A 1 200 ? 40.202 26.130 21.898 1.00 35.73 220 PHE A CA 1
ATOM 1472 C C . PHE A 1 200 ? 41.675 26.393 21.996 1.00 36.31 220 PHE A C 1
ATOM 1473 O O . PHE A 1 200 ? 42.375 25.748 22.759 1.00 37.62 220 PHE A O 1
ATOM 1481 N N . PHE A 1 201 ? 42.141 27.314 21.149 1.00 35.79 221 PHE A N 1
ATOM 1482 C CA . PHE A 1 201 ? 43.507 27.788 21.141 1.00 35.28 221 PHE A CA 1
ATOM 1483 C C . PHE A 1 201 ? 43.462 29.283 21.313 1.00 35.17 221 PHE A C 1
ATOM 1484 O O . PHE A 1 201 ? 42.480 29.911 20.961 1.00 36.55 221 PHE A O 1
ATOM 1492 N N . TYR A 1 202 ? 44.570 29.869 21.715 1.00 33.08 222 TYR A N 1
ATOM 1493 C CA . TYR A 1 202 ? 44.684 31.301 21.679 1.00 34.19 222 TYR A CA 1
ATOM 1494 C C . TYR A 1 202 ? 45.234 31.716 20.294 1.00 32.88 222 TYR A C 1
ATOM 1495 O O . TYR A 1 202 ? 46.153 31.101 19.768 1.00 34.41 222 TYR A O 1
ATOM 1504 N N . ALA A 1 203 ? 44.617 32.721 19.705 1.00 32.79 223 ALA A N 1
ATOM 1505 C CA . ALA A 1 203 ? 44.964 33.177 18.374 1.00 34.15 223 ALA A CA 1
ATOM 1506 C C . ALA A 1 203 ? 46.473 33.379 18.159 1.00 34.24 223 ALA A C 1
ATOM 1507 O O . ALA A 1 203 ? 47.182 33.952 19.0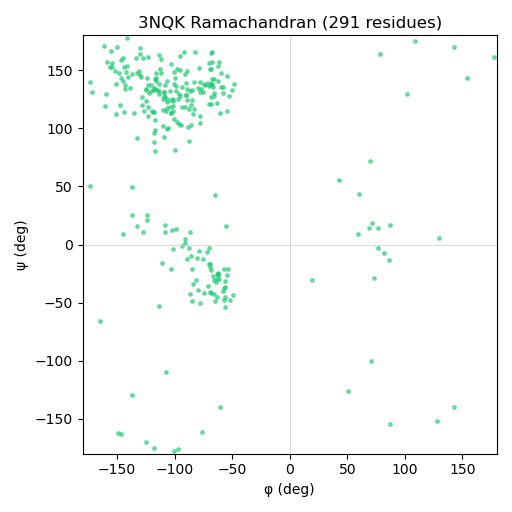13 1.00 32.70 223 ALA A O 1
ATOM 1509 N N . GLY A 1 204 ? 46.943 32.947 16.998 1.00 31.94 224 GLY A N 1
ATOM 1510 C CA . GLY A 1 204 ? 48.292 33.233 16.560 1.00 32.85 224 GLY A CA 1
ATOM 1511 C C . GLY A 1 204 ? 49.339 32.901 17.574 1.00 34.48 224 GLY A C 1
ATOM 1512 O O . GLY A 1 204 ? 49.396 31.783 18.065 1.00 34.79 224 GLY A O 1
ATOM 1513 N N . LEU A 1 205 ? 50.171 33.888 17.896 1.00 35.97 225 LEU A N 1
ATOM 1514 C CA . LEU A 1 205 ? 51.279 33.693 18.830 1.00 37.02 225 LEU A CA 1
ATOM 1515 C C . LEU A 1 205 ? 51.026 34.394 20.166 1.00 37.51 225 LEU A C 1
ATOM 1516 O O . LEU A 1 205 ? 51.938 34.557 20.967 1.00 38.93 225 LEU A O 1
ATOM 1521 N N . ILE A 1 206 ? 49.770 34.747 20.422 1.00 37.42 226 ILE A N 1
ATOM 1522 C CA . ILE A 1 206 ? 49.390 35.368 21.688 1.00 37.04 226 ILE A CA 1
ATOM 1523 C C . ILE A 1 206 ? 49.934 34.554 22.865 1.00 40.01 226 ILE A C 1
ATOM 1524 O O . ILE A 1 206 ? 49.807 33.312 22.899 1.00 39.05 226 ILE A O 1
ATOM 1529 N N . ASN A 1 207 ? 50.550 35.250 23.822 1.00 41.61 227 ASN A N 1
ATOM 1530 C CA . ASN A 1 207 ? 51.135 34.603 24.984 1.00 41.08 227 ASN A CA 1
ATOM 1531 C C . ASN A 1 207 ? 50.070 33.916 25.829 1.00 40.16 227 ASN A C 1
ATOM 1532 O O . ASN A 1 207 ? 49.163 34.567 26.353 1.00 35.81 227 ASN A O 1
ATOM 1537 N N . GLU A 1 208 ? 50.231 32.604 26.011 1.00 41.64 228 GLU A N 1
ATOM 1538 C CA . GLU A 1 208 ? 49.261 31.783 26.753 1.00 44.11 228 GLU A CA 1
ATOM 1539 C C . GLU A 1 208 ? 49.300 32.052 28.258 1.00 45.30 228 GLU A C 1
ATOM 1540 O O . GLU A 1 208 ? 48.472 31.531 28.996 1.00 48.78 228 GLU A O 1
ATOM 1546 N N . ASP A 1 209 ? 50.269 32.861 28.706 1.00 45.55 229 ASP A N 1
ATOM 1547 C CA . ASP A 1 209 ? 50.421 33.200 30.140 1.00 45.54 229 ASP A CA 1
ATOM 1548 C C . ASP A 1 209 ? 50.218 34.699 30.367 1.00 45.51 229 ASP A C 1
ATOM 1549 O O . ASP A 1 209 ? 50.641 35.246 31.361 1.00 49.16 229 ASP A O 1
ATOM 1562 N N . ASP A 1 211 ? 48.129 38.320 30.901 1.00 44.23 231 ASP A N 1
ATOM 1563 C CA . ASP A 1 211 ? 47.002 38.792 31.726 1.00 45.64 231 ASP A CA 1
ATOM 1564 C C . ASP A 1 211 ? 45.703 38.078 31.304 1.00 44.65 231 ASP A C 1
ATOM 1565 O O . ASP A 1 211 ? 45.337 38.097 30.139 1.00 45.36 231 ASP A O 1
ATOM 1570 N N . LYS A 1 212 ? 44.998 37.484 32.264 1.00 45.10 232 LYS A N 1
ATOM 1571 C CA . LYS A 1 212 ? 43.803 36.666 31.952 1.00 46.31 232 LYS A CA 1
ATOM 1572 C C . LYS A 1 212 ? 42.689 37.464 31.321 1.00 46.51 232 LYS A C 1
ATOM 1573 O O . LYS A 1 212 ? 42.083 37.024 30.364 1.00 46.27 232 LYS A O 1
ATOM 1579 N N . ASP A 1 213 ? 42.405 38.634 31.863 1.00 48.88 233 ASP A N 1
ATOM 1580 C CA . ASP A 1 213 ? 41.299 39.450 31.342 1.00 52.23 233 ASP A CA 1
ATOM 1581 C C . ASP A 1 213 ? 41.447 39.725 29.843 1.00 49.69 233 ASP A C 1
ATOM 1582 O O . ASP A 1 213 ? 40.451 39.847 29.121 1.00 50.73 233 ASP A O 1
ATOM 1600 N N . ARG A 1 215 ? 43.740 37.764 27.776 1.00 42.07 235 ARG A N 1
ATOM 1601 C CA . ARG A 1 215 ? 43.996 36.548 27.001 1.00 42.17 235 ARG A CA 1
ATOM 1602 C C . ARG A 1 215 ? 42.695 35.832 26.606 1.00 40.36 235 ARG A C 1
ATOM 1603 O O . ARG A 1 215 ? 42.605 35.276 25.524 1.00 38.86 235 ARG A O 1
ATOM 1611 N N . LYS A 1 216 ? 41.664 35.943 27.426 1.00 39.83 236 LYS A N 1
ATOM 1612 C CA . LYS A 1 216 ? 40.416 35.275 27.117 1.00 41.50 236 LYS A CA 1
ATOM 1613 C C . LYS A 1 216 ? 39.828 35.805 25.818 1.00 41.01 236 LYS A C 1
ATOM 1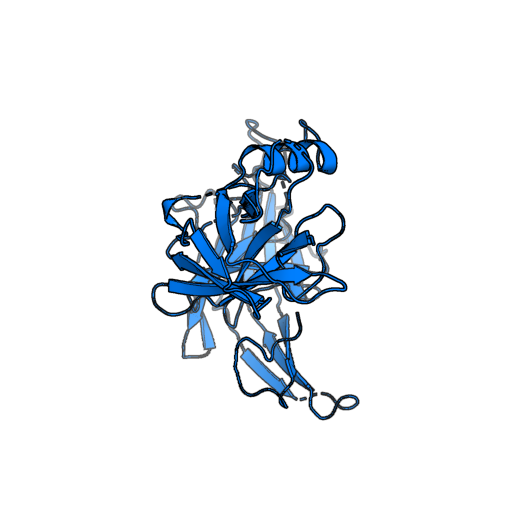614 O O . LYS A 1 216 ? 39.140 35.089 25.102 1.00 42.14 236 LYS A O 1
ATOM 1619 N N . LYS A 1 217 ? 40.169 37.030 25.477 1.00 40.93 237 LYS A N 1
ATOM 1620 C CA . LYS A 1 217 ? 39.616 37.653 24.292 1.00 40.36 237 LYS A CA 1
ATOM 1621 C C . LYS A 1 217 ? 40.119 37.036 22.986 1.00 37.92 237 LYS A C 1
ATOM 1622 O O . LYS A 1 217 ? 39.471 37.148 21.976 1.00 40.34 237 LYS A O 1
ATOM 1628 N N . TYR A 1 218 ? 41.214 36.289 23.050 1.00 39.75 238 TYR A N 1
ATOM 1629 C CA . TYR A 1 218 ? 41.813 35.695 21.851 1.00 37.18 238 TYR A CA 1
ATOM 1630 C C . TYR A 1 218 ? 41.517 34.200 21.677 1.00 36.76 238 TYR A C 1
ATOM 1631 O O . TYR A 1 218 ? 42.105 33.554 20.810 1.00 37.33 238 TYR A O 1
ATOM 1640 N N . LYS A 1 219 ? 40.574 33.663 22.450 1.00 36.29 239 LYS A N 1
ATOM 1641 C CA . LYS A 1 219 ? 40.203 32.232 22.318 1.00 37.66 239 LYS A CA 1
ATOM 1642 C C . LYS A 1 219 ? 39.542 31.954 20.971 1.00 37.09 239 LYS A C 1
ATOM 1643 O O . LYS A 1 219 ? 38.680 32.701 20.538 1.00 38.35 239 LYS A O 1
ATOM 1649 N N . ILE A 1 220 ? 39.950 30.869 20.323 1.00 35.79 240 ILE A N 1
ATOM 1650 C CA . ILE A 1 220 ? 39.304 30.406 19.101 1.00 35.53 240 ILE A CA 1
ATOM 1651 C C . ILE A 1 220 ? 38.737 29.015 19.358 1.00 36.15 240 ILE A C 1
ATOM 1652 O O . ILE A 1 220 ? 39.485 28.085 19.611 1.00 37.21 240 ILE A O 1
ATOM 1657 N N . ASN A 1 221 ? 37.416 28.886 19.326 1.00 36.26 241 ASN A N 1
ATOM 1658 C CA . ASN A 1 221 ? 36.771 27.600 19.551 1.00 36.61 241 ASN A CA 1
ATOM 1659 C C . ASN A 1 221 ? 36.835 26.763 18.292 1.00 38.70 241 ASN A C 1
ATOM 1660 O O . ASN A 1 221 ? 36.560 27.254 17.200 1.00 42.93 241 ASN A O 1
ATOM 1665 N N . VAL A 1 222 ? 37.198 25.499 18.445 1.00 37.52 242 VAL A N 1
ATOM 1666 C CA . VAL A 1 222 ? 37.384 24.612 17.314 1.00 38.46 242 VAL A CA 1
ATOM 1667 C C . VAL A 1 222 ? 36.602 23.323 17.507 1.00 40.43 242 VAL A C 1
ATOM 1668 O O . VAL A 1 222 ? 36.840 22.582 18.453 1.00 41.89 242 VAL A O 1
ATOM 1672 N N . HIS A 1 223 ? 35.682 23.044 16.604 1.00 43.39 243 HIS A N 1
ATOM 1673 C CA . HIS A 1 223 ? 34.836 21.864 16.738 1.00 46.72 243 HIS A CA 1
ATOM 1674 C C . HIS A 1 223 ? 35.136 20.876 15.632 1.00 49.37 243 HIS A C 1
ATOM 1675 O O . HIS A 1 223 ? 35.178 21.241 14.450 1.00 51.61 243 HIS A O 1
ATOM 1682 N N . PHE A 1 224 ? 35.374 19.626 16.012 1.00 49.81 244 PHE A N 1
ATOM 1683 C CA . PHE A 1 224 ? 35.711 18.591 15.044 1.00 50.69 244 PHE A CA 1
ATOM 1684 C C . PHE A 1 224 ? 34.458 17.898 14.555 1.00 54.60 244 PHE A C 1
ATOM 1685 O O . PHE A 1 224 ? 33.757 17.278 15.326 1.00 57.55 244 PHE A O 1
ATOM 1693 N N . LYS A 1 225 ? 34.193 17.987 13.260 1.00 59.18 245 LYS A N 1
ATOM 1694 C CA . LYS A 1 225 ? 32.978 17.397 12.699 1.00 63.72 245 LYS A CA 1
ATOM 1695 C C . LYS A 1 225 ? 33.225 15.992 12.131 1.00 65.44 245 LYS A C 1
ATOM 1696 O O . LYS A 1 225 ? 34.368 15.601 11.861 1.00 62.44 245 LYS A O 1
ATOM 1702 N N . GLU A 1 226 ? 32.131 15.251 11.944 1.00 68.53 246 GLU A N 1
ATOM 1703 C CA . GLU A 1 226 ? 32.187 13.853 11.506 1.00 69.90 246 GLU A CA 1
ATOM 1704 C C . GLU A 1 226 ? 32.839 13.712 10.110 1.00 66.85 246 GLU A C 1
ATOM 1705 O O . GLU A 1 226 ? 33.512 12.718 9.828 1.00 63.92 246 GLU A O 1
ATOM 1711 N N . ASP A 1 227 ? 32.690 14.750 9.282 1.00 64.28 247 ASP A N 1
ATOM 1712 C CA . ASP A 1 227 ? 33.133 14.712 7.884 1.00 64.37 247 ASP A CA 1
ATOM 1713 C C . ASP A 1 227 ? 34.588 15.213 7.650 1.00 61.71 247 ASP A C 1
ATOM 1714 O O . ASP A 1 227 ? 35.023 15.353 6.497 1.00 61.55 247 ASP A O 1
ATOM 1719 N N . GLY A 1 228 ? 35.303 15.533 8.719 1.00 57.81 248 GLY A N 1
ATOM 1720 C CA . GLY A 1 228 ? 36.704 15.937 8.590 1.00 55.49 248 GLY A CA 1
ATOM 1721 C C . GLY A 1 228 ? 36.916 17.424 8.332 1.00 53.73 248 GLY A C 1
ATOM 1722 O O . GLY A 1 228 ? 37.984 17.833 7.881 1.00 51.57 248 GLY A O 1
ATOM 1723 N N . THR A 1 229 ? 35.885 18.225 8.588 1.00 54.38 249 THR A N 1
ATOM 1724 C CA . THR A 1 229 ? 36.000 19.676 8.518 1.00 53.15 249 THR A CA 1
ATOM 1725 C C . THR A 1 229 ? 35.870 20.227 9.929 1.00 51.15 249 THR A C 1
ATOM 1726 O O . THR A 1 229 ? 35.187 19.644 10.759 1.00 52.56 249 THR A O 1
ATOM 1730 N N . LEU A 1 230 ? 36.553 21.330 10.208 1.00 48.75 250 LEU A N 1
ATOM 1731 C CA . LEU A 1 230 ? 36.403 22.018 11.481 1.00 45.18 250 LEU A CA 1
ATOM 1732 C C . LEU A 1 230 ? 35.440 23.212 11.366 1.00 45.63 250 LEU A C 1
ATOM 1733 O O . LEU A 1 230 ? 35.280 23.800 10.296 1.00 44.11 250 LEU A O 1
ATOM 1738 N N . ASP A 1 231 ? 34.780 23.534 12.471 1.00 45.48 251 ASP A N 1
ATOM 1739 C CA . ASP A 1 231 ? 34.229 24.853 12.662 1.00 46.16 251 ASP A CA 1
ATOM 1740 C C . ASP A 1 231 ? 35.288 25.569 13.489 1.00 45.05 251 ASP A C 1
ATOM 1741 O O . ASP A 1 231 ? 35.872 24.971 14.384 1.00 43.52 251 ASP A O 1
ATOM 1754 N N . LYS A 1 233 ? 35.629 29.414 15.325 1.00 44.59 253 LYS A N 1
ATOM 1755 C CA . LYS A 1 233 ? 34.995 30.701 15.573 1.00 45.09 253 LYS A CA 1
ATOM 1756 C C . LYS A 1 233 ? 35.534 31.309 16.846 1.00 43.29 253 LYS A C 1
ATOM 1757 O O . LYS A 1 233 ? 35.829 30.598 17.792 1.00 44.23 253 LYS A O 1
ATOM 1763 N N . GLN A 1 234 ? 35.697 32.626 16.863 1.00 43.37 254 GLN A N 1
ATOM 1764 C CA . GLN A 1 234 ? 36.136 33.315 18.075 1.00 43.58 254 GLN A CA 1
ATOM 1765 C C . GLN A 1 234 ? 35.136 33.071 19.174 1.00 44.03 254 GLN A C 1
ATOM 1766 O O . GLN A 1 234 ? 33.937 32.922 18.909 1.00 44.20 254 GLN A O 1
ATOM 1772 N N . ASP A 1 235 ? 35.622 33.021 20.409 1.00 43.32 255 ASP A N 1
ATOM 1773 C CA . ASP A 1 235 ? 34.763 32.792 21.571 1.00 44.47 255 ASP A CA 1
ATOM 1774 C C . ASP A 1 235 ? 34.063 34.082 21.947 1.00 45.62 255 ASP A C 1
ATOM 1775 O O . ASP A 1 235 ? 32.898 34.074 22.300 1.00 43.55 255 ASP A O 1
ATOM 1780 N N . ASP A 1 236 ? 34.796 35.200 21.849 1.00 46.79 256 ASP A N 1
ATOM 1781 C CA . ASP A 1 236 ? 34.256 36.522 22.165 1.00 48.23 256 ASP A CA 1
ATOM 1782 C C . ASP A 1 236 ? 33.079 36.861 21.268 1.00 49.21 256 ASP A C 1
ATOM 1783 O O . ASP A 1 236 ? 33.246 37.081 20.079 1.00 47.28 256 ASP A O 1
ATOM 1788 N N . PRO A 1 237 ? 31.888 36.956 21.852 1.00 52.42 257 PRO A N 1
ATOM 1789 C CA . PRO A 1 237 ? 30.716 37.263 21.035 1.00 54.73 257 PRO A CA 1
ATOM 1790 C C . PRO A 1 237 ? 30.848 38.563 20.230 1.00 53.91 257 PRO A C 1
ATOM 1791 O O . PRO A 1 237 ? 30.302 38.648 19.142 1.00 54.88 257 PRO A O 1
ATOM 1795 N N . SER A 1 238 ? 31.575 39.560 20.754 1.00 51.49 258 SER A N 1
ATOM 1796 C CA . SER A 1 238 ? 31.700 40.870 20.039 1.00 51.18 258 SER A CA 1
ATOM 1797 C C . SER A 1 238 ? 32.909 40.909 19.106 1.00 48.56 258 SER A C 1
ATOM 1798 O O . SER A 1 238 ? 33.183 41.925 18.479 1.00 50.40 258 SER A O 1
ATOM 1801 N N . ASN A 1 239 ? 33.630 39.800 19.040 1.00 45.89 259 ASN A N 1
ATOM 1802 C CA . ASN A 1 239 ? 34.772 39.657 18.145 1.00 43.89 259 ASN A CA 1
ATOM 1803 C C . ASN A 1 239 ? 35.682 40.890 18.111 1.00 42.64 259 ASN A C 1
ATOM 1804 O O . ASN A 1 239 ? 35.969 41.414 17.059 1.00 45.17 259 ASN A O 1
ATOM 1809 N N . GLU A 1 240 ? 36.167 41.313 19.271 1.00 41.64 260 GLU A N 1
ATOM 1810 C CA . GLU A 1 240 ? 37.030 42.493 19.343 1.00 40.67 260 GLU A CA 1
ATOM 1811 C C . GLU A 1 240 ? 38.363 42.264 18.611 1.00 40.38 260 GLU A C 1
ATOM 1812 O O . GLU A 1 240 ? 38.923 43.202 18.021 1.00 40.02 260 GLU A O 1
ATOM 1826 N N . GLU A 1 242 ? 38.634 40.884 15.922 1.00 42.49 262 GLU A N 1
ATOM 1827 C CA . GLU A 1 242 ? 38.310 40.863 14.496 1.00 45.15 262 GLU A CA 1
ATOM 1828 C C . GLU A 1 242 ? 38.804 39.558 13.833 1.00 44.72 262 GLU A C 1
ATOM 1829 O O . GLU A 1 242 ? 39.495 39.584 12.798 1.00 41.91 262 GLU A O 1
ATOM 1835 N N . PHE A 1 243 ? 38.456 38.430 14.442 1.00 41.89 263 PHE A N 1
ATOM 1836 C CA . PHE A 1 243 ? 38.768 37.149 13.877 1.00 41.57 263 PHE A CA 1
ATOM 1837 C C . PHE A 1 243 ? 38.011 36.959 12.599 1.00 45.56 263 PHE A C 1
ATOM 1838 O O . PHE A 1 243 ? 36.844 37.319 12.507 1.00 43.24 263 PHE A O 1
ATOM 1846 N N . GLU A 1 244 ? 38.662 36.328 11.621 1.00 49.66 264 GLU A N 1
ATOM 1847 C CA . GLU A 1 244 ? 38.057 36.096 10.317 1.00 51.79 264 GLU A CA 1
ATOM 1848 C C . GLU A 1 244 ? 38.642 34.823 9.674 1.00 49.29 264 GLU A C 1
ATOM 1849 O O . GLU A 1 244 ? 39.821 34.765 9.344 1.00 49.50 264 GLU A O 1
ATOM 1855 N N . LEU A 1 245 ? 37.813 33.800 9.545 1.00 48.06 265 LEU A N 1
ATOM 1856 C CA . LEU A 1 245 ? 38.239 32.541 8.971 1.00 46.74 265 LEU A CA 1
ATOM 1857 C C . LEU A 1 245 ? 38.390 32.686 7.463 1.00 47.52 265 LEU A C 1
ATOM 1858 O O . LEU A 1 245 ? 37.563 33.320 6.810 1.00 49.32 265 LEU A O 1
ATOM 1863 N N . ILE A 1 246 ? 39.444 32.103 6.914 1.00 46.26 266 ILE A N 1
ATOM 1864 C CA . ILE A 1 246 ? 39.681 32.144 5.468 1.00 47.01 266 ILE A CA 1
ATOM 1865 C C . ILE A 1 246 ? 39.708 30.724 4.878 1.00 48.62 266 ILE A C 1
ATOM 1866 O O . ILE A 1 246 ? 40.607 29.941 5.161 1.00 45.53 266 ILE A O 1
ATOM 1871 N N . GLY A 1 247 ? 38.742 30.422 4.024 1.00 51.50 267 GLY A N 1
ATOM 1872 C CA . GLY A 1 247 ? 38.628 29.084 3.449 1.00 52.26 267 GLY A CA 1
ATOM 1873 C C . GLY A 1 247 ? 37.820 28.186 4.370 1.00 52.67 267 GLY A C 1
ATOM 1874 O O . GLY A 1 247 ? 36.953 28.668 5.125 1.00 53.53 267 GLY A O 1
ATOM 1875 N N . THR A 1 248 ? 38.047 26.879 4.279 1.00 51.19 268 THR A N 1
ATOM 1876 C CA . THR A 1 248 ? 37.387 25.942 5.175 1.00 52.54 268 THR A CA 1
ATOM 1877 C C . THR A 1 248 ? 38.444 25.085 5.816 1.00 50.72 268 THR A C 1
ATOM 1878 O O . THR A 1 248 ? 39.165 24.378 5.135 1.00 50.45 268 THR A O 1
ATOM 1882 N N . PRO A 1 249 ? 38.601 25.212 7.131 1.00 51.12 269 PRO A N 1
ATOM 1883 C CA . PRO A 1 249 ? 39.629 24.476 7.816 1.00 50.07 269 PRO A CA 1
ATOM 1884 C C . PRO A 1 249 ? 39.335 23.004 7.834 1.00 49.02 269 PRO A C 1
ATOM 1885 O O . PRO A 1 249 ? 38.170 22.601 7.871 1.00 48.42 269 PRO A O 1
ATOM 1889 N N . THR A 1 250 ? 40.395 22.212 7.877 1.00 47.75 270 THR A N 1
ATOM 1890 C CA . THR A 1 250 ? 40.310 20.779 7.738 1.00 47.36 270 THR A CA 1
ATOM 1891 C C . THR A 1 250 ? 41.120 20.075 8.788 1.00 45.76 270 THR A C 1
ATOM 1892 O O . THR A 1 250 ? 42.011 20.683 9.415 1.00 42.16 270 THR A O 1
ATOM 1896 N N . TYR A 1 251 ? 40.806 18.796 9.017 1.00 46.41 271 TYR A N 1
ATOM 1897 C CA . TYR A 1 251 ? 41.641 17.953 9.893 1.00 46.90 271 TYR A CA 1
ATOM 1898 C C . TYR A 1 251 ? 41.713 16.518 9.433 1.00 47.67 271 TYR A C 1
ATOM 1899 O O . TYR A 1 251 ? 40.858 16.047 8.708 1.00 51.11 271 TYR A O 1
ATOM 1908 N N . SER A 1 252 ? 42.729 15.816 9.903 1.00 47.81 272 SER A N 1
ATOM 1909 C CA . SER A 1 252 ? 42.910 14.424 9.570 1.00 48.74 272 SER A CA 1
ATOM 1910 C C . SER A 1 252 ? 43.484 13.693 10.761 1.00 47.54 272 SER A C 1
ATOM 1911 O O . SER A 1 252 ? 44.338 14.216 11.454 1.00 47.59 272 SER A O 1
ATOM 1914 N N . SER A 1 253 ? 43.016 12.475 10.991 1.00 48.25 273 SER A N 1
ATOM 1915 C CA . SER A 1 253 ? 43.506 11.663 12.092 1.00 46.26 273 SER A CA 1
ATOM 1916 C C . SER A 1 253 ? 44.169 10.421 11.533 1.00 46.40 273 SER A C 1
ATOM 1917 O O . SER A 1 253 ? 43.643 9.797 10.658 1.00 50.67 273 SER A O 1
ATOM 1920 N N . THR A 1 254 ? 45.347 10.087 12.036 1.00 47.83 274 THR A N 1
ATOM 1921 C CA . THR A 1 254 ? 46.109 8.937 11.518 1.00 48.87 274 THR A CA 1
ATOM 1922 C C . THR A 1 254 ? 46.845 8.223 12.645 1.00 45.84 274 THR A C 1
ATOM 1923 O O . THR A 1 254 ? 47.171 8.834 13.652 1.00 45.07 274 THR A O 1
ATOM 1927 N N . SER A 1 255 ? 47.097 6.927 12.476 1.00 43.54 275 SER A N 1
ATOM 1928 C CA . SER A 1 255 ? 47.763 6.144 13.517 1.00 44.10 275 SER A CA 1
ATOM 1929 C C . SER A 1 255 ? 48.701 5.112 12.936 1.00 45.05 275 SER A C 1
ATOM 1930 O O . SER A 1 255 ? 48.344 4.397 12.023 1.00 49.14 275 SER A O 1
ATOM 1933 N N . VAL A 1 256 ? 49.905 5.030 13.485 1.00 45.16 276 VAL A N 1
ATOM 1934 C CA . VAL A 1 256 ? 50.850 3.973 13.112 1.00 46.51 276 VAL A CA 1
ATOM 1935 C C . VAL A 1 256 ? 51.514 3.413 14.347 1.00 47.88 276 VAL A C 1
ATOM 1936 O O . VAL A 1 256 ? 51.437 4.008 15.430 1.00 49.37 276 VAL A O 1
ATOM 1948 N N . ASP A 1 258 ? 54.968 2.369 16.360 1.00 52.04 278 ASP A N 1
ATOM 1949 C CA . ASP A 1 258 ? 56.385 2.738 16.413 1.00 54.06 278 ASP A CA 1
ATOM 1950 C C . ASP A 1 258 ? 57.248 1.544 15.979 1.00 56.94 278 ASP A C 1
ATOM 1951 O O . ASP A 1 258 ? 56.879 0.391 16.203 1.00 59.11 278 ASP A O 1
ATOM 1956 N N . ALA A 1 259 ? 58.382 1.828 15.343 1.00 60.40 279 ALA A N 1
ATOM 1957 C CA . ALA A 1 259 ? 59.295 0.771 14.865 1.00 63.56 279 ALA A CA 1
ATOM 1958 C C . ALA A 1 259 ? 60.068 0.134 16.030 1.00 64.38 279 ALA A C 1
ATOM 1959 O O . ALA A 1 259 ? 60.223 -1.089 16.096 1.00 62.81 279 ALA A O 1
ATOM 1961 N N . THR A 1 260 ? 60.517 0.979 16.954 1.00 65.16 280 THR A N 1
ATOM 1962 C CA . THR A 1 260 ? 61.338 0.551 18.081 1.00 66.26 280 THR A CA 1
ATOM 1963 C C . THR A 1 260 ? 60.520 -0.121 19.183 1.00 65.06 280 THR A C 1
ATOM 1964 O O . THR A 1 260 ? 60.913 -1.163 19.700 1.00 67.49 280 THR A O 1
ATOM 1968 N N . ARG A 1 261 ? 59.435 0.530 19.606 1.00 62.77 281 ARG A N 1
ATOM 1969 C CA A ARG A 1 261 ? 58.524 -0.063 20.606 0.67 61.52 281 ARG A CA 1
ATOM 1970 C CA B ARG A 1 261 ? 58.536 -0.026 20.606 0.33 61.79 281 ARG A CA 1
ATOM 1971 C C . ARG A 1 261 ? 57.284 -0.602 19.884 1.00 60.98 281 ARG A C 1
ATOM 1972 O O . ARG A 1 261 ? 56.295 0.121 19.681 1.00 57.79 281 ARG A O 1
ATOM 1987 N N . PRO A 1 262 ? 57.339 -1.898 19.470 1.00 60.98 282 PRO A N 1
ATOM 1988 C CA . PRO A 1 262 ? 56.275 -2.554 18.635 1.00 59.95 282 PRO A CA 1
ATOM 1989 C C . PRO A 1 262 ? 54.844 -2.461 19.175 1.00 54.41 282 PRO A C 1
ATOM 1990 O O . PRO A 1 262 ? 53.887 -2.610 18.409 1.00 51.44 282 PRO A O 1
ATOM 1994 N N . TYR A 1 263 ? 54.710 -2.215 20.469 1.00 49.66 283 TYR A N 1
ATOM 1995 C CA . TYR A 1 263 ? 53.401 -2.078 21.096 1.00 50.94 283 TYR A CA 1
ATOM 1996 C C . TYR A 1 263 ? 52.868 -0.639 21.084 1.00 48.18 283 TYR A C 1
ATOM 1997 O O . TYR A 1 263 ? 51.683 -0.403 21.367 1.00 48.55 283 TYR A O 1
ATOM 2006 N N . LEU A 1 264 ? 53.726 0.316 20.768 1.00 45.77 284 LEU A N 1
ATOM 2007 C CA . LEU A 1 264 ? 53.358 1.700 20.880 1.00 45.71 284 LEU A CA 1
ATOM 2008 C C . LEU A 1 264 ? 52.647 2.226 19.636 1.00 46.00 284 LEU A C 1
ATOM 2009 O O . LEU A 1 264 ? 53.202 2.235 18.541 1.00 47.11 284 LEU A O 1
ATOM 2014 N N . GLU A 1 265 ? 51.425 2.692 19.824 1.00 45.08 285 GLU A N 1
ATOM 2015 C CA . GLU A 1 265 ? 50.672 3.306 18.755 1.00 44.34 285 GLU A CA 1
ATOM 2016 C C . GLU A 1 265 ? 50.850 4.818 18.845 1.00 41.36 285 GLU A C 1
ATOM 2017 O O . GLU A 1 265 ? 50.679 5.399 19.909 1.00 41.54 285 GLU A O 1
ATOM 2023 N N . ARG A 1 266 ? 51.202 5.441 17.733 1.00 38.48 286 ARG A N 1
ATOM 2024 C CA . ARG A 1 266 ? 51.333 6.878 17.677 1.00 38.12 286 ARG A CA 1
ATOM 2025 C C . ARG A 1 266 ? 50.168 7.457 16.890 1.00 38.68 286 ARG A C 1
ATOM 2026 O O . ARG A 1 266 ? 50.009 7.164 15.720 1.00 41.16 286 ARG A O 1
ATOM 2034 N N . ARG A 1 267 ? 49.317 8.227 17.563 1.00 38.43 287 ARG A N 1
ATOM 2035 C CA . ARG A 1 267 ? 48.113 8.783 16.940 1.00 39.18 287 ARG A CA 1
ATOM 2036 C C . ARG A 1 267 ? 48.283 10.270 16.690 1.00 37.85 287 ARG A C 1
ATOM 2037 O O . ARG A 1 267 ? 48.589 11.041 17.606 1.00 39.96 287 ARG A O 1
ATOM 2045 N N . TYR A 1 268 ? 48.089 10.670 15.449 1.00 37.78 288 TYR A N 1
ATOM 2046 C CA . TYR A 1 268 ? 48.279 12.048 15.041 1.00 36.54 288 TYR A CA 1
ATOM 2047 C C . TYR A 1 268 ? 46.960 12.697 14.636 1.00 37.42 288 TYR A C 1
ATOM 2048 O O . TYR A 1 268 ? 46.172 12.106 13.896 1.00 40.65 288 TYR A O 1
ATOM 2057 N N . VAL A 1 269 ? 46.708 13.892 15.155 1.00 35.54 289 VAL A N 1
ATOM 2058 C CA . VAL A 1 269 ? 45.605 14.719 14.680 1.00 34.55 289 VAL A CA 1
ATOM 2059 C C . VAL A 1 269 ? 46.192 15.974 14.134 1.00 35.78 289 VAL A C 1
ATOM 2060 O O . VAL A 1 269 ? 46.818 16.736 14.866 1.00 38.96 289 VAL A O 1
ATOM 2064 N N . GLN A 1 270 ? 46.062 16.163 12.837 1.00 36.85 290 GLN A N 1
ATOM 2065 C CA . GLN A 1 270 ? 46.604 17.327 12.173 1.00 38.20 290 GLN A CA 1
ATOM 2066 C C . GLN A 1 270 ? 45.480 18.239 11.740 1.00 38.41 290 GLN A C 1
ATOM 2067 O O . GLN A 1 270 ? 44.521 17.793 11.115 1.00 41.87 290 GLN A O 1
ATOM 2073 N N . ILE A 1 271 ? 45.599 19.519 12.055 1.00 37.67 291 ILE A N 1
ATOM 2074 C CA . ILE A 1 271 ? 44.574 20.484 11.675 1.00 39.31 291 ILE A CA 1
ATOM 2075 C C . ILE A 1 271 ? 45.160 21.533 10.739 1.00 39.67 291 ILE A C 1
ATOM 2076 O O . ILE A 1 271 ? 46.279 21.999 10.944 1.00 36.81 291 ILE A O 1
ATOM 2089 N N . PHE A 1 273 ? 44.418 25.200 8.579 1.00 42.71 293 PHE A N 1
ATOM 2090 C CA . PHE A 1 273 ? 43.594 26.373 8.716 1.00 41.10 293 PHE A CA 1
ATOM 2091 C C . PHE A 1 273 ? 44.303 27.615 8.269 1.00 39.49 293 PHE A C 1
ATOM 2092 O O . PHE A 1 273 ? 45.510 27.626 8.098 1.00 39.09 293 PHE A O 1
ATOM 2100 N N . GLU A 1 274 ? 43.545 28.690 8.167 1.00 40.79 294 GLU A N 1
ATOM 2101 C CA . GLU A 1 274 ? 44.073 29.975 7.790 1.00 41.30 294 GLU A CA 1
ATOM 2102 C C . GLU A 1 274 ? 43.106 31.025 8.251 1.00 40.24 294 GLU A C 1
ATOM 2103 O O . GLU A 1 274 ? 41.923 30.904 8.020 1.00 42.25 294 GLU A O 1
ATOM 2109 N N . TYR A 1 275 ? 43.595 32.038 8.958 1.00 40.11 295 TYR A N 1
ATOM 2110 C CA . TYR A 1 275 ? 42.706 33.109 9.449 1.00 40.02 295 TYR A CA 1
ATOM 2111 C C . TYR A 1 275 ? 43.421 34.420 9.687 1.00 39.89 295 TYR A C 1
ATOM 2112 O O . TYR A 1 275 ? 44.643 34.483 9.712 1.00 41.70 295 TYR A O 1
ATOM 2121 N N . ASP A 1 276 ? 42.637 35.468 9.864 1.00 40.40 296 ASP A N 1
ATOM 2122 C CA . ASP A 1 276 ? 43.158 36.764 10.247 1.00 41.41 296 ASP A CA 1
ATOM 2123 C C . ASP A 1 276 ? 42.688 37.076 11.633 1.00 39.03 296 ASP A C 1
ATOM 2124 O O . ASP A 1 276 ? 41.597 36.650 12.026 1.00 40.67 296 ASP A O 1
ATOM 2129 N N . PHE A 1 277 ? 43.483 37.863 12.365 1.00 35.57 297 PHE A N 1
ATOM 2130 C CA . PHE A 1 277 ? 43.039 38.465 13.624 1.00 33.60 297 PHE A CA 1
ATOM 2131 C C . PHE A 1 277 ? 43.923 39.628 13.984 1.00 34.12 297 PHE A C 1
ATOM 2132 O O . PHE A 1 277 ? 44.935 39.869 13.344 1.00 36.56 297 PHE A O 1
ATOM 2140 N N . GLN A 1 278 ? 43.523 40.368 15.002 1.00 35.54 298 GLN A N 1
ATOM 2141 C CA . GLN A 1 278 ? 44.268 41.549 15.450 1.00 35.14 298 GLN A CA 1
ATOM 2142 C C . GLN A 1 278 ? 44.616 41.414 16.895 1.00 34.21 298 GLN A C 1
ATOM 2143 O O . GLN A 1 278 ? 43.800 40.930 17.688 1.00 33.55 298 GLN A O 1
ATOM 2149 N N . ASP A 1 279 ? 45.810 41.893 17.258 1.00 33.37 299 ASP A N 1
ATOM 2150 C CA . ASP A 1 279 ? 46.241 41.945 18.648 1.00 33.48 299 ASP A CA 1
ATOM 2151 C C . ASP A 1 279 ? 46.109 43.368 19.065 1.00 35.20 299 ASP A C 1
ATOM 2152 O O . ASP A 1 279 ? 46.731 44.246 18.487 1.00 36.19 299 ASP A O 1
ATOM 2157 N N . PHE A 1 280 ? 45.260 43.611 20.050 1.00 37.18 300 PHE A N 1
ATOM 2158 C CA . PHE A 1 280 ? 44.940 44.969 20.455 1.00 37.65 300 PHE A CA 1
ATOM 2159 C C . PHE A 1 280 ? 45.204 45.188 21.937 1.00 38.42 300 PHE A C 1
ATOM 2160 O O . PHE A 1 280 ? 44.687 46.130 22.533 1.00 39.30 300 PHE A O 1
ATOM 2168 N N . THR A 1 281 ? 46.044 44.340 22.518 1.00 38.24 301 THR A N 1
ATOM 2169 C CA . THR A 1 281 ? 46.317 44.397 23.941 1.00 37.92 301 THR A CA 1
ATOM 2170 C C . THR A 1 281 ? 47.807 44.333 24.241 1.00 37.81 301 THR A C 1
ATOM 2171 O O . THR A 1 281 ? 48.199 44.116 25.368 1.00 37.56 301 THR A O 1
ATOM 2175 N N . TYR A 1 282 ? 48.630 44.567 23.234 1.00 39.81 302 TYR A N 1
ATOM 2176 C CA . TYR A 1 282 ? 50.086 44.408 23.384 1.00 41.64 302 TYR A CA 1
ATOM 2177 C C . TYR A 1 282 ? 50.714 45.568 24.176 1.00 45.33 302 TYR A C 1
ATOM 2178 O O . TYR A 1 282 ? 51.859 45.477 24.626 1.00 46.26 302 TYR A O 1
ATOM 2187 N N . GLY A 1 283 ? 49.948 46.633 24.375 1.00 50.18 303 GLY A N 1
ATOM 2188 C CA . GLY A 1 283 ? 50.436 47.800 25.105 1.00 55.25 303 GLY A CA 1
ATOM 2189 C C . GLY A 1 283 ? 50.261 47.674 26.598 1.00 59.31 303 GLY A C 1
ATOM 2190 O O . GLY A 1 283 ? 50.782 48.485 27.365 1.00 60.16 303 GLY A O 1
ATOM 2191 N N . GLY A 1 284 ? 49.534 46.650 27.017 1.00 64.40 304 GLY A N 1
ATOM 2192 C CA . GLY A 1 284 ? 49.257 46.447 28.417 1.00 68.41 304 GLY A CA 1
ATOM 2193 C C . GLY A 1 284 ? 47.813 46.745 28.737 1.00 72.56 304 GLY A C 1
ATOM 2194 O O . GLY A 1 284 ? 47.047 47.225 27.874 1.00 73.05 304 GLY A O 1
ATOM 2195 N N . SER A 1 285 ? 47.444 46.495 29.989 1.00 76.73 305 SER A N 1
ATOM 2196 C CA . SER A 1 285 ? 46.060 46.633 30.439 1.00 78.19 305 SER A CA 1
ATOM 2197 C C . SER A 1 285 ? 45.615 48.097 30.501 1.00 78.27 305 SER A C 1
ATOM 2198 O O . SER A 1 285 ? 46.378 48.979 30.928 1.00 78.16 305 SER A O 1
ATOM 2201 N N . GLY A 1 286 ? 44.399 48.349 30.012 1.00 77.12 306 GLY A N 1
ATOM 2202 C CA . GLY A 1 286 ? 43.786 49.663 30.096 1.00 78.35 306 GLY A CA 1
ATOM 2203 C C . GLY A 1 286 ? 44.396 50.725 29.193 1.00 78.34 306 GLY A C 1
ATOM 2204 O O . GLY A 1 286 ? 44.209 51.926 29.428 1.00 78.77 306 GLY A O 1
ATOM 2205 N N . THR A 1 287 ? 45.142 50.298 28.173 1.00 76.59 307 THR A N 1
ATOM 2206 C CA . THR A 1 287 ? 45.711 51.240 27.199 1.00 75.02 307 THR A CA 1
ATOM 2207 C C . THR A 1 287 ? 45.195 50.885 25.832 1.00 71.16 307 THR A C 1
ATOM 2208 O O . THR A 1 287 ? 45.179 49.710 25.455 1.00 68.68 307 THR A O 1
ATOM 2212 N N . GLU A 1 288 ? 44.722 51.883 25.100 1.00 67.72 308 GLU A N 1
ATOM 2213 C CA . GLU A 1 288 ? 44.273 51.653 23.747 1.00 64.51 308 GLU A CA 1
ATOM 2214 C C . GLU A 1 288 ? 45.443 51.851 22.802 1.00 61.50 308 GLU A C 1
ATOM 2215 O O . GLU A 1 288 ? 46.140 52.860 22.867 1.00 63.68 308 GLU A O 1
ATOM 2221 N N . VAL A 1 289 ? 45.672 50.864 21.945 1.00 56.62 309 VAL A N 1
ATOM 2222 C CA . VAL A 1 289 ? 46.811 50.876 21.032 1.00 50.65 309 VAL A CA 1
ATOM 2223 C C . VAL A 1 289 ? 46.354 50.575 19.616 1.00 46.92 309 VAL A C 1
ATOM 2224 O O . VAL A 1 289 ? 45.239 50.123 19.404 1.00 43.16 309 VAL A O 1
ATOM 2228 N N . ILE A 1 290 ? 47.206 50.871 18.645 1.00 44.50 310 ILE A N 1
ATOM 2229 C CA . ILE A 1 290 ? 46.912 50.537 17.267 1.00 41.24 310 ILE A CA 1
ATOM 2230 C C . ILE A 1 290 ? 46.948 48.999 17.092 1.00 40.35 310 ILE A C 1
ATOM 2231 O O . ILE A 1 290 ? 47.960 48.363 17.361 1.00 38.80 310 ILE A O 1
ATOM 2236 N N . PRO A 1 291 ? 45.843 48.412 16.657 1.00 39.05 311 PRO A N 1
ATOM 2237 C CA . PRO A 1 291 ? 45.851 46.983 16.498 1.00 38.34 311 PRO A CA 1
ATOM 2238 C C . PRO A 1 291 ? 46.853 46.531 15.471 1.00 39.84 311 PRO A C 1
ATOM 2239 O O . PRO A 1 291 ? 47.030 47.195 14.462 1.00 43.87 311 PRO A O 1
ATOM 2243 N N . ILE A 1 292 ? 47.536 45.419 15.748 1.00 38.51 312 ILE A N 1
ATOM 2244 C CA . ILE A 1 292 ? 48.438 44.800 14.780 1.00 37.10 312 ILE A CA 1
ATOM 2245 C C . ILE A 1 292 ? 47.748 43.579 14.184 1.00 38.33 312 ILE A C 1
ATOM 2246 O O . ILE A 1 292 ? 47.477 42.622 14.877 1.00 39.55 312 ILE A O 1
ATOM 2251 N N . LYS A 1 293 ? 47.438 43.642 12.902 1.00 39.30 313 LYS A N 1
ATOM 2252 C CA . LYS A 1 293 ? 46.722 42.559 12.224 1.00 40.45 313 LYS A CA 1
ATOM 2253 C C . LYS A 1 293 ? 47.691 41.464 11.796 1.00 40.23 313 LYS A C 1
ATOM 2254 O O . LYS A 1 293 ? 48.781 41.750 11.309 1.00 39.05 313 LYS A O 1
ATOM 2260 N N . TYR A 1 294 ? 47.281 40.208 11.949 1.00 39.06 314 TYR A N 1
ATOM 2261 C CA . TYR A 1 294 ? 48.117 39.094 11.550 1.00 35.44 314 TYR A CA 1
ATOM 2262 C C . TYR A 1 294 ? 47.363 38.150 10.675 1.00 36.21 314 TYR A C 1
ATOM 2263 O O . TYR A 1 294 ? 46.188 37.920 10.881 1.00 36.10 314 TYR A O 1
ATOM 2272 N N . ARG A 1 295 ? 48.059 37.581 9.696 1.00 36.57 315 ARG A N 1
ATOM 2273 C CA . ARG A 1 295 ? 47.539 36.468 8.951 1.00 38.51 315 ARG A CA 1
ATOM 2274 C C . ARG A 1 295 ? 48.193 35.206 9.483 1.00 36.76 315 ARG A C 1
ATOM 2275 O O . ARG A 1 295 ? 49.411 35.118 9.524 1.00 39.12 315 ARG A O 1
ATOM 2283 N N . VAL A 1 296 ? 47.382 34.245 9.917 1.00 34.95 316 VAL A N 1
ATOM 2284 C CA . VAL A 1 296 ? 47.893 32.956 10.434 1.00 33.59 316 VAL A CA 1
ATOM 2285 C C . VAL A 1 296 ? 47.565 31.877 9.434 1.00 35.95 316 VAL A C 1
ATOM 2286 O O . VAL A 1 296 ? 46.413 31.737 9.032 1.00 38.18 316 VAL A O 1
ATOM 2290 N N . ALA A 1 297 ? 48.554 31.098 9.032 1.00 35.67 317 ALA A N 1
ATOM 2291 C CA . ALA A 1 297 ? 48.313 30.069 8.022 1.00 37.29 317 ALA A CA 1
ATOM 2292 C C . ALA A 1 297 ? 49.239 28.891 8.178 1.00 38.39 317 ALA A C 1
ATOM 2293 O O . ALA A 1 297 ? 50.432 29.063 8.394 1.00 38.11 317 ALA A O 1
ATOM 2295 N N . GLY A 1 298 ? 48.684 27.684 8.013 1.00 39.97 318 GLY A N 1
ATOM 2296 C CA . GLY A 1 298 ? 49.475 26.450 8.028 1.00 41.87 318 GLY A CA 1
ATOM 2297 C C . GLY A 1 298 ? 48.754 25.298 8.709 1.00 41.53 318 GLY A C 1
ATOM 2298 O O . GLY A 1 298 ? 47.533 25.117 8.542 1.00 43.39 318 GLY A O 1
ATOM 2299 N N . SER A 1 299 ? 49.502 24.526 9.488 1.00 40.68 319 SER A N 1
ATOM 2300 C CA . SER A 1 299 ? 48.932 23.413 10.228 1.00 41.08 319 SER A CA 1
ATOM 2301 C C . SER A 1 299 ? 49.622 23.197 11.562 1.00 38.82 319 SER A C 1
ATOM 2302 O O . SER A 1 299 ? 50.713 23.687 11.800 1.00 37.38 319 SER A O 1
ATOM 2313 N N . THR A 1 301 ? 49.880 19.839 14.582 1.00 35.22 321 THR A N 1
ATOM 2314 C CA . THR A 1 301 ? 49.627 18.412 14.722 1.00 34.28 321 THR A CA 1
ATOM 2315 C C . THR A 1 301 ? 49.776 17.996 16.162 1.00 34.02 321 THR A C 1
ATOM 2316 O O . THR A 1 301 ? 50.730 18.345 16.802 1.00 31.21 321 THR A O 1
ATOM 2320 N N . LEU A 1 302 ? 48.796 17.259 16.662 1.00 35.65 322 LEU A N 1
ATOM 2321 C CA . LEU A 1 302 ? 48.820 16.756 18.019 1.00 34.24 322 LEU A CA 1
ATOM 2322 C C . LEU A 1 302 ? 49.166 15.290 17.976 1.00 35.07 322 LEU A C 1
ATOM 2323 O O . LEU A 1 302 ? 48.613 14.547 17.163 1.00 39.85 322 LEU A O 1
ATOM 2328 N N . LEU A 1 303 ? 50.109 14.880 18.807 1.00 34.03 323 LEU A N 1
ATOM 2329 C CA . LEU A 1 303 ? 50.518 13.461 18.911 1.00 33.92 323 LEU A CA 1
ATOM 2330 C C . LEU A 1 303 ? 50.008 12.878 20.183 1.00 33.53 323 LEU A C 1
ATOM 2331 O O . LEU A 1 303 ? 50.045 13.510 21.215 1.00 34.14 323 LEU A O 1
ATOM 2336 N N . ARG A 1 304 ? 49.569 11.648 20.119 1.00 35.11 324 ARG A N 1
ATOM 2337 C CA . ARG A 1 304 ? 49.055 10.975 21.281 1.00 36.79 324 ARG A CA 1
ATOM 2338 C C . ARG A 1 304 ? 49.646 9.557 21.299 1.00 38.54 324 ARG A C 1
ATOM 2339 O O . ARG A 1 304 ? 49.433 8.788 20.383 1.00 40.87 324 ARG A O 1
ATOM 2347 N N . ASN A 1 305 ? 50.483 9.273 22.287 1.00 38.43 325 ASN A N 1
ATOM 2348 C CA . ASN A 1 305 ? 51.169 7.983 22.360 1.00 39.54 325 ASN A CA 1
ATOM 2349 C C . ASN A 1 305 ? 50.368 6.977 23.144 1.00 39.59 325 ASN A C 1
ATOM 2350 O O . ASN A 1 305 ? 49.990 7.242 24.283 1.00 38.18 325 ASN A O 1
ATOM 2355 N N . ILE A 1 306 ? 50.152 5.793 22.560 1.00 39.79 326 ILE A N 1
ATOM 2356 C CA . ILE A 1 306 ? 49.263 4.792 23.168 1.00 40.99 326 ILE A CA 1
ATOM 2357 C C . ILE A 1 306 ? 49.900 3.437 23.300 1.00 42.96 326 ILE A C 1
ATOM 2358 O O . ILE A 1 306 ? 50.352 2.853 22.315 1.00 45.17 326 ILE A O 1
ATOM 2363 N N . ASN A 1 307 ? 49.865 2.895 24.508 1.00 44.75 327 ASN A N 1
ATOM 2364 C CA . ASN A 1 307 ? 50.363 1.536 24.757 1.00 47.89 327 ASN A CA 1
ATOM 2365 C C . ASN A 1 307 ? 49.260 0.527 24.464 1.00 47.42 327 ASN A C 1
ATOM 2366 O O . ASN A 1 307 ? 48.347 0.362 25.246 1.00 44.65 327 ASN A O 1
ATOM 2371 N N . THR A 1 308 ? 49.351 -0.128 23.313 1.00 50.48 328 THR A N 1
ATOM 2372 C CA . THR A 1 308 ? 48.274 -1.014 22.836 1.00 51.52 328 THR A CA 1
ATOM 2373 C C . THR A 1 308 ? 48.056 -2.185 23.754 1.00 57.11 328 THR A C 1
ATOM 2374 O O . THR A 1 308 ? 46.957 -2.712 23.834 1.00 59.50 328 THR A O 1
ATOM 2378 N N . GLN A 1 309 ? 49.117 -2.617 24.422 1.00 61.26 329 GLN A N 1
ATOM 2379 C CA . GLN A 1 309 ? 49.031 -3.729 25.340 1.00 64.77 329 GLN A CA 1
ATOM 2380 C C . GLN A 1 309 ? 47.949 -3.479 26.384 1.00 66.55 329 GLN A C 1
ATOM 2381 O O . GLN A 1 309 ? 47.357 -4.433 26.918 1.00 70.48 329 GLN A O 1
ATOM 2387 N N . ILE A 1 310 ? 47.672 -2.202 26.658 1.00 66.18 330 ILE A N 1
ATOM 2388 C CA . ILE A 1 310 ? 46.583 -1.823 27.578 1.00 66.40 330 ILE A CA 1
ATOM 2389 C C . ILE A 1 310 ? 45.308 -1.483 26.785 1.00 69.96 330 ILE A C 1
ATOM 2390 O O . ILE A 1 310 ? 45.334 -0.640 25.892 1.00 69.63 330 ILE A O 1
ATOM 2395 N N . PRO A 1 311 ? 44.187 -2.151 27.113 1.00 74.53 331 PRO A N 1
ATOM 2396 C CA . PRO A 1 311 ? 42.954 -1.980 26.334 1.00 74.51 331 PRO A CA 1
ATOM 2397 C C . PRO A 1 311 ? 42.091 -0.740 26.756 1.00 72.35 331 PRO A C 1
ATOM 2398 O O . PRO A 1 311 ? 41.442 -0.122 25.892 1.00 70.53 331 PRO A O 1
ATOM 2402 N N . ASP A 1 312 ? 42.088 -0.398 28.058 1.00 69.12 332 ASP A N 1
ATOM 2403 C CA . ASP A 1 312 ? 41.341 0.780 28.552 1.00 68.71 332 ASP A CA 1
ATOM 2404 C C . ASP A 1 312 ? 41.813 2.073 27.846 1.00 66.29 332 ASP A C 1
ATOM 2405 O O . ASP A 1 312 ? 43.003 2.366 27.807 1.00 66.00 332 ASP A O 1
ATOM 2410 N N . GLU A 1 313 ? 40.864 2.854 27.341 1.00 64.22 333 GLU A N 1
ATOM 2411 C CA . GLU A 1 313 ? 41.186 4.029 26.518 1.00 62.51 333 GLU A CA 1
ATOM 2412 C C . GLU A 1 313 ? 41.917 5.146 27.281 1.00 59.57 333 GLU A C 1
ATOM 2413 O O . GLU A 1 313 ? 42.724 5.866 26.697 1.00 57.39 333 GLU A O 1
ATOM 2419 N N . ASP A 1 314 ? 41.645 5.276 28.572 1.00 58.05 334 ASP A N 1
ATOM 2420 C CA . ASP A 1 314 ? 42.287 6.321 29.391 1.00 57.30 334 ASP A CA 1
ATOM 2421 C C . ASP A 1 314 ? 43.646 5.877 29.911 1.00 57.00 334 ASP A C 1
ATOM 2422 O O . ASP A 1 314 ? 44.621 6.623 29.855 1.00 54.22 334 ASP A O 1
ATOM 2427 N N . GLN A 1 315 ? 43.680 4.673 30.471 1.00 59.32 335 GLN A N 1
ATOM 2428 C CA . GLN A 1 315 ? 44.876 4.140 31.113 1.00 60.08 335 GLN A CA 1
ATOM 2429 C C . GLN A 1 315 ? 46.027 3.951 30.112 1.00 56.08 335 GLN A C 1
ATOM 2430 O O . GLN A 1 315 ? 47.193 4.147 30.456 1.00 56.59 335 GLN A O 1
ATOM 2436 N N . GLN A 1 316 ? 45.681 3.637 28.861 1.00 51.78 336 GLN A N 1
ATOM 2437 C CA . GLN A 1 316 ? 46.681 3.319 27.825 1.00 47.80 336 GLN A CA 1
ATOM 2438 C C . GLN A 1 316 ? 47.544 4.521 27.381 1.00 45.76 336 GLN A C 1
ATOM 2439 O O . GLN A 1 316 ? 48.632 4.334 26.846 1.00 46.14 336 GLN A O 1
ATOM 2445 N N . ILE A 1 317 ? 47.063 5.739 27.586 1.00 42.12 337 ILE A N 1
ATOM 2446 C CA . ILE A 1 317 ? 47.815 6.915 27.124 1.00 42.00 337 ILE A CA 1
ATOM 2447 C C . ILE A 1 317 ? 49.057 7.120 27.956 1.00 41.98 337 ILE A C 1
ATOM 2448 O O . ILE A 1 317 ? 49.026 6.961 29.162 1.00 44.79 337 ILE A O 1
ATOM 2453 N N . GLU A 1 318 ? 50.151 7.467 27.291 1.00 42.22 338 GLU A N 1
ATOM 2454 C CA . GLU A 1 318 ? 51.384 7.842 27.954 1.00 43.05 338 GLU A CA 1
ATOM 2455 C C . GLU A 1 318 ? 51.555 9.337 27.835 1.00 44.85 338 GLU A C 1
ATOM 2456 O O . GLU A 1 318 ? 51.933 9.857 26.786 1.00 41.71 338 GLU A O 1
ATOM 2462 N N . TRP A 1 319 ? 51.216 10.039 28.896 1.00 49.89 339 TRP A N 1
ATOM 2463 C CA . TRP A 1 319 ? 51.322 11.480 28.908 1.00 53.01 339 TRP A CA 1
ATOM 2464 C C . TRP A 1 319 ? 52.788 11.902 29.106 1.00 54.66 339 TRP A C 1
ATOM 2465 O O . TRP A 1 319 ? 53.538 11.196 29.796 1.00 54.14 339 TRP A O 1
#

Radius of gyration: 22.8 Å; Cα contacts (8 Å, |Δi|>4): 644; chains: 1; bounding box: 34×57×67 Å

Nearest PDB structures (foldseek):
  3nqk-assembly1_A-2  TM=1.003E+00  e=7.893E-57  Bacteroides ovatus ATCC 8483
  3sot-assembly2_D  TM=9.767E-01  e=1.372E-51  Bacteroides ovatus ATCC 8483
  3sot-assembly2_E  TM=9.687E-01  e=1.485E-50  Bacteroides ovatus ATCC 8483
  3sot-assembly1_B  TM=9.648E-01  e=7.263E-50  Bacteroides ovatus ATCC 8483
  3p02-assembly1_A  TM=8.511E-01  e=1.910E-26  Bacteroides ovatus ATCC 8483

B-factor: mean 51.26, std 15.13, range [21.85, 110.73]

Sequence (295 aa):
QYVSFKAPIASGSDGVTTIYVRYKDNGKVTYQLPIIVSGSTVNSQDRDIHIAVDKDTLKTLNIERFSLYRPELWYTEEEDKYEFPETVHIPAGSCVELLNIDFNLQDIDLEKWVLPLTIVDDGSYAYQKNYAKKALLKVVPFNNYSGSYTASSKVYTYINGKPDTNARTTDKRTGYVVDNNSIFFYAGLINEDDKDRKKYKINVHFKEDGTLDKQDDPSNEEFELIGTPTYSSTSVDATRRPYLERRYVQIFEYDFQDFTYGGSGTEVIPIKYRVAGSTLLRNINTQIPDEDQQIEW

Secondary structure (DSSP, 8-state):
-EEEE--SS---SSSPEEEEEE--STTEEEEEEEEEEE-SS---S-EEEEEEE-HHHHHHHHHHHH-TT-GGG--B--GGGEE--SEEEE-TT--EEEEEEEEE-TT-----BEEEEEEEE-S-S-------EEEEEEEEE-TT-EEEE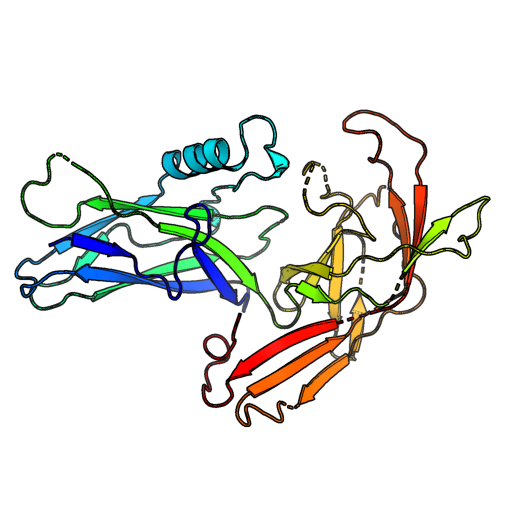----EEEEETTEEEEEEE--SEEEEEEEETTEEEEESTT--------GGGEEEEEB-TTSBB--BSSTT----EE-S--B-EEEE---SSTTEEEEEEE--EEEEEE--TT-TT-----EEEEEE---EEEEEETT--STTTTB--

CATH classification: 2.60.40.1740 (+1 more: 2.40.128.440)

Foldseek 3Di:
DAKAKDDPDAADDQAADEDEWEFDDLRKTKDKIKIFADDPDFQAAWFKWFKDFDPPVQVVSQCVPPNPPQCLPGADEDPVFKDWDRIDIDGGRGTMDIIIIIGRCAQPDLHQYWGKMWTPGGRDPDDVDDIYIHIYRYAYDEPPFFKWQKQWFKFWDDPNRTDPDTDTDGIWGWGDNHRFKTWTFPDPPDSRPSCSLQRIDIWGQDPVFWIDGGPPPVQCPKFFDDTKGKDKDWDDPVPVQKIKIKIKIGKIKHWDQQPVHPPDGDDTIMMIDDTMIDIWIFRNVDPDPVVGTDD

Solvent-accessible surface area: 16111 Å² total